Protein AF-A0A2V8M083-F1 (afdb_monomer)

Radius of gyration: 26.2 Å; Cα contacts (8 Å, |Δi|>4): 143; chains: 1; bounding box: 85×54×59 Å

Structure (mmCIF, N/CA/C/O backbone):
data_AF-A0A2V8M083-F1
#
_entry.id   AF-A0A2V8M083-F1
#
loop_
_atom_site.group_PDB
_atom_site.id
_atom_site.type_symbol
_atom_site.label_atom_id
_atom_site.label_alt_id
_atom_site.label_comp_id
_atom_site.label_asym_id
_atom_site.label_entity_id
_atom_site.label_seq_id
_atom_site.pdbx_PDB_ins_code
_atom_site.Cartn_x
_atom_site.Cartn_y
_atom_site.Cartn_z
_atom_site.occupancy
_atom_site.B_iso_or_equiv
_atom_site.auth_seq_id
_atom_site.auth_comp_id
_atom_site.auth_asym_id
_atom_site.auth_atom_id
_atom_site.pdbx_PDB_model_num
ATOM 1 N N . MET A 1 1 ? 53.799 -32.888 1.367 1.00 34.94 1 MET A N 1
ATOM 2 C CA . MET A 1 1 ? 52.681 -33.492 0.608 1.00 34.94 1 MET A CA 1
ATOM 3 C C . MET A 1 1 ? 51.750 -32.384 0.120 1.00 34.94 1 MET A C 1
ATOM 5 O O . MET A 1 1 ? 51.020 -31.847 0.942 1.00 34.94 1 MET A O 1
ATOM 9 N N . PRO A 1 2 ? 51.801 -31.973 -1.158 1.00 31.84 2 PRO A N 1
ATOM 10 C CA . PRO A 1 2 ? 50.879 -30.982 -1.704 1.00 31.84 2 PRO A CA 1
ATOM 11 C C . PRO A 1 2 ? 49.710 -31.686 -2.413 1.00 31.84 2 PRO A C 1
ATOM 13 O O . PRO A 1 2 ? 49.922 -32.464 -3.342 1.00 31.84 2 PRO A O 1
ATOM 16 N N . SER A 1 3 ? 48.475 -31.434 -1.972 1.00 32.91 3 SER A N 1
ATOM 17 C CA . SER A 1 3 ? 47.263 -32.004 -2.572 1.00 32.91 3 SER A CA 1
ATOM 18 C C . SER A 1 3 ? 46.572 -30.985 -3.484 1.00 32.91 3 SER A C 1
ATOM 20 O O . SER A 1 3 ? 46.085 -29.957 -3.025 1.00 32.91 3 SER A O 1
ATOM 22 N N . LYS A 1 4 ? 46.610 -31.310 -4.782 1.00 31.62 4 LYS A N 1
ATOM 23 C CA . LYS A 1 4 ? 45.694 -30.999 -5.897 1.00 31.62 4 LYS A CA 1
ATOM 24 C C . LYS A 1 4 ? 45.082 -29.591 -6.007 1.00 31.62 4 LYS A C 1
ATOM 26 O O . LYS A 1 4 ? 44.077 -29.264 -5.390 1.00 31.62 4 LYS A O 1
ATOM 31 N N . LYS A 1 5 ? 45.618 -28.834 -6.974 1.00 31.72 5 LYS A N 1
ATOM 32 C CA . LYS A 1 5 ? 44.894 -27.796 -7.723 1.00 31.72 5 LYS A CA 1
ATOM 33 C C . LYS A 1 5 ? 43.890 -28.475 -8.662 1.00 31.72 5 LYS A C 1
ATOM 35 O O . LYS A 1 5 ? 44.303 -29.255 -9.518 1.00 31.72 5 LYS A O 1
ATOM 40 N N . GLU A 1 6 ? 42.606 -28.173 -8.511 1.00 31.92 6 GLU A N 1
ATOM 41 C CA . GLU A 1 6 ? 41.583 -28.521 -9.498 1.00 31.92 6 GLU A CA 1
ATOM 42 C C . GLU A 1 6 ? 41.722 -27.641 -10.744 1.00 31.92 6 GLU A C 1
ATOM 44 O O . GLU A 1 6 ? 41.848 -26.417 -10.689 1.00 31.92 6 GLU A O 1
ATOM 49 N N . SER A 1 7 ? 41.761 -28.323 -11.881 1.00 29.84 7 SER A N 1
ATOM 50 C CA . SER A 1 7 ? 41.942 -27.802 -13.226 1.00 29.84 7 SER A CA 1
ATOM 51 C C . SER A 1 7 ? 40.650 -27.184 -13.758 1.00 29.84 7 SER A C 1
ATOM 53 O O . SER A 1 7 ? 39.652 -27.878 -13.947 1.00 29.84 7 SER A O 1
ATOM 55 N N . VAL A 1 8 ? 40.699 -25.890 -14.062 1.00 33.78 8 VAL A N 1
ATOM 56 C CA . VAL A 1 8 ? 39.661 -25.170 -14.810 1.00 33.78 8 VAL A CA 1
ATOM 57 C C . VAL A 1 8 ? 39.704 -25.622 -16.280 1.00 33.78 8 VAL A C 1
ATOM 59 O O . VAL A 1 8 ? 40.786 -25.587 -16.873 1.00 33.78 8 VAL A O 1
ATOM 62 N N . PRO A 1 9 ? 38.585 -26.030 -16.909 1.00 31.91 9 PRO A N 1
ATOM 63 C CA . PRO A 1 9 ? 38.585 -26.382 -18.325 1.00 31.91 9 PRO A CA 1
ATOM 64 C C . PRO A 1 9 ? 38.827 -25.151 -19.205 1.00 31.91 9 PRO A C 1
ATOM 66 O O . PRO A 1 9 ? 38.101 -24.158 -19.148 1.00 31.91 9 PRO A O 1
ATOM 69 N N . ASN A 1 10 ? 39.866 -25.248 -20.030 1.00 26.69 10 ASN A N 1
ATOM 70 C CA . ASN A 1 10 ? 40.292 -24.254 -21.002 1.00 26.69 10 ASN A CA 1
ATOM 71 C C . ASN A 1 10 ? 39.362 -24.286 -22.230 1.00 26.69 10 ASN A C 1
ATOM 73 O O . ASN A 1 10 ? 39.414 -25.222 -23.027 1.00 26.69 10 ASN A O 1
ATOM 77 N N . TRP A 1 11 ? 38.510 -23.273 -22.394 1.00 29.22 11 TRP A N 1
ATOM 78 C CA . TRP A 1 11 ? 37.672 -23.111 -23.586 1.00 29.22 11 TRP A CA 1
ATOM 79 C C . TRP A 1 11 ? 38.397 -22.250 -24.624 1.00 29.22 11 TRP A C 1
ATOM 81 O O . TRP A 1 11 ? 38.191 -21.039 -24.714 1.00 29.22 11 TRP A O 1
ATOM 91 N N . HIS A 1 12 ? 39.256 -22.877 -25.426 1.00 30.62 12 HIS A N 1
ATOM 92 C CA . HIS A 1 12 ? 39.749 -22.320 -26.687 1.00 30.62 12 HIS A CA 1
ATOM 93 C C . HIS A 1 12 ? 39.347 -23.253 -27.831 1.00 30.62 12 HIS A C 1
ATOM 95 O O . HIS A 1 12 ? 40.006 -24.246 -28.113 1.00 30.62 12 HIS A O 1
ATOM 101 N N . GLY A 1 13 ? 38.234 -22.920 -28.488 1.00 28.58 13 GLY A N 1
ATOM 102 C CA . GLY A 1 13 ? 37.687 -23.669 -29.616 1.00 28.58 13 GLY A CA 1
ATOM 103 C C . GLY A 1 13 ? 36.680 -22.818 -30.380 1.00 28.58 13 GLY A C 1
ATOM 104 O O . GLY A 1 13 ? 35.588 -22.548 -29.901 1.00 28.58 13 GLY A O 1
ATOM 105 N N . ARG A 1 14 ? 37.114 -22.340 -31.545 1.00 33.84 14 ARG A N 1
ATOM 106 C CA . ARG A 1 14 ? 36.469 -21.383 -32.453 1.00 33.84 14 ARG A CA 1
ATOM 107 C C . ARG A 1 14 ? 35.055 -21.805 -32.864 1.00 33.84 14 ARG A C 1
ATOM 109 O O . ARG A 1 14 ? 34.822 -22.949 -33.229 1.00 33.84 14 ARG A O 1
ATOM 116 N N . GLY A 1 15 ? 34.155 -20.829 -32.927 1.00 30.34 15 GLY A N 1
ATOM 117 C CA . GLY A 1 15 ? 32.830 -20.978 -33.524 1.00 30.34 15 GLY A CA 1
ATOM 118 C C . GLY A 1 15 ? 32.057 -19.676 -33.401 1.00 30.34 15 GLY A C 1
ATOM 119 O O . GLY A 1 15 ? 31.328 -19.470 -32.437 1.00 30.34 15 GLY A O 1
ATOM 120 N N . GLY A 1 16 ? 32.283 -18.760 -34.342 1.00 36.84 16 GLY A N 1
ATOM 121 C CA . GLY A 1 16 ? 31.703 -17.424 -34.336 1.00 36.84 16 GLY A CA 1
ATOM 122 C C . GLY A 1 16 ? 30.178 -17.450 -34.278 1.00 36.84 16 GLY A C 1
ATOM 123 O O . GLY A 1 16 ? 29.511 -17.830 -35.232 1.00 36.84 16 GLY A O 1
ATOM 124 N N . ARG A 1 17 ? 29.626 -16.963 -33.171 1.00 32.84 17 ARG A N 1
ATOM 125 C CA . ARG A 1 17 ? 28.318 -16.318 -33.140 1.00 32.84 17 ARG A CA 1
ATOM 126 C C . ARG A 1 17 ? 28.473 -15.075 -32.287 1.00 32.84 17 ARG A C 1
ATOM 128 O O . ARG A 1 17 ? 28.671 -15.156 -31.081 1.00 32.84 17 ARG A O 1
ATOM 135 N N . SER A 1 18 ? 28.456 -13.933 -32.970 1.00 34.28 18 SER A N 1
ATOM 136 C CA . SER A 1 18 ? 28.356 -12.599 -32.391 1.00 34.28 18 SER A CA 1
ATOM 137 C C . SER A 1 18 ? 27.273 -12.613 -31.315 1.00 34.28 18 SER A C 1
ATOM 139 O O . SER A 1 18 ? 26.080 -12.623 -31.616 1.00 34.28 18 SER A O 1
ATOM 141 N N . GLN A 1 19 ? 27.692 -12.670 -30.053 1.00 40.69 19 GLN A N 1
ATOM 142 C CA . GLN A 1 19 ? 26.818 -12.492 -28.907 1.00 40.69 19 GLN A CA 1
ATOM 143 C C . GLN A 1 19 ? 26.513 -10.998 -28.859 1.00 40.69 19 GLN A C 1
ATOM 145 O O . GLN A 1 19 ? 27.199 -10.195 -28.225 1.00 40.69 19 GLN A O 1
ATOM 150 N N . SER A 1 20 ? 25.544 -10.611 -29.684 1.00 39.66 20 SER A N 1
ATOM 151 C CA . SER A 1 20 ? 25.096 -9.239 -29.826 1.00 39.66 20 SER A CA 1
ATOM 152 C C . SER A 1 20 ? 24.622 -8.790 -28.453 1.00 39.66 20 SER A C 1
ATOM 154 O O . SER A 1 20 ? 23.699 -9.378 -27.887 1.00 39.66 20 SER A O 1
ATOM 156 N N . ARG A 1 21 ? 25.282 -7.772 -27.896 1.00 35.31 21 ARG A N 1
ATOM 157 C CA . ARG A 1 21 ? 24.872 -7.114 -26.655 1.00 35.31 21 ARG A CA 1
ATOM 158 C C . ARG A 1 21 ? 23.421 -6.670 -26.837 1.00 35.31 21 ARG A C 1
ATOM 160 O O . ARG A 1 21 ? 23.151 -5.677 -27.507 1.00 35.31 21 ARG A O 1
ATOM 167 N N . CYS A 1 22 ? 22.482 -7.441 -26.296 1.00 35.06 22 CYS A N 1
ATOM 168 C CA . CYS A 1 22 ? 21.073 -7.086 -26.289 1.00 35.06 22 CYS A CA 1
ATOM 169 C C . CYS A 1 22 ? 20.948 -5.896 -25.335 1.00 35.06 22 CYS A C 1
ATOM 171 O O . CYS A 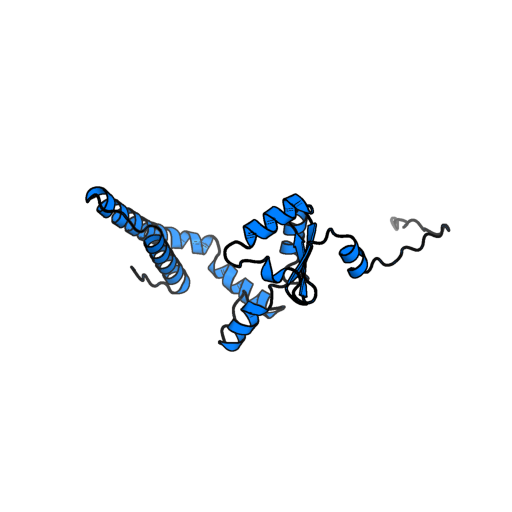1 22 ? 20.914 -6.068 -24.118 1.00 35.06 22 CYS A O 1
ATOM 173 N N . SER A 1 23 ? 20.964 -4.674 -25.871 1.00 42.69 23 SER A N 1
ATOM 174 C CA . SER A 1 23 ? 20.684 -3.492 -25.061 1.00 42.69 23 SER A CA 1
ATOM 175 C C . SER A 1 23 ? 19.280 -3.649 -24.473 1.00 42.69 23 SER A C 1
ATOM 177 O O . SER A 1 23 ? 18.388 -4.193 -25.130 1.00 42.69 23 SER A O 1
ATOM 179 N N . ILE A 1 24 ? 19.052 -3.175 -23.250 1.00 49.38 24 ILE A N 1
ATOM 180 C CA . ILE A 1 24 ? 17.721 -3.188 -22.616 1.00 49.38 24 ILE A CA 1
ATOM 181 C C . ILE A 1 24 ? 16.664 -2.545 -23.544 1.00 49.38 24 ILE A C 1
ATOM 183 O O . ILE A 1 24 ? 15.517 -2.990 -23.586 1.00 49.38 24 ILE A O 1
ATOM 187 N N . GLY A 1 25 ? 17.072 -1.588 -24.390 1.00 49.06 25 GLY A N 1
ATOM 188 C CA . GLY A 1 25 ? 16.237 -1.010 -25.448 1.00 49.06 25 GLY A CA 1
ATOM 189 C C . GLY A 1 25 ? 15.757 -2.014 -26.508 1.00 49.06 25 GLY A C 1
ATOM 190 O O . GLY A 1 25 ? 14.616 -1.930 -26.955 1.00 49.06 25 GLY A O 1
ATOM 191 N N . SER A 1 26 ? 16.569 -3.011 -26.871 1.00 45.72 26 SER A N 1
ATOM 192 C CA . SER A 1 26 ? 16.204 -4.049 -27.852 1.00 45.72 26 SER A CA 1
ATOM 193 C C . SER A 1 26 ? 15.198 -5.080 -27.315 1.00 45.72 26 SER A C 1
ATOM 195 O O . SER A 1 26 ? 14.352 -5.560 -28.068 1.00 45.72 26 SER A O 1
ATOM 197 N N . LEU A 1 27 ? 15.241 -5.383 -26.011 1.00 55.19 27 LEU A N 1
ATOM 198 C CA . LEU A 1 27 ? 14.256 -6.239 -25.335 1.00 55.19 27 LEU A CA 1
ATOM 199 C C . LEU A 1 27 ? 12.928 -5.509 -25.162 1.00 55.19 27 LEU A C 1
ATOM 201 O O . LEU A 1 27 ? 11.877 -6.064 -25.483 1.00 55.19 27 LEU A O 1
ATOM 205 N N . ALA A 1 28 ? 12.989 -4.237 -24.751 1.00 55.03 28 ALA A N 1
ATOM 206 C CA . ALA A 1 28 ? 11.817 -3.382 -24.690 1.00 55.03 28 ALA A CA 1
ATOM 207 C C . ALA A 1 28 ? 11.123 -3.334 -26.051 1.00 55.03 28 ALA A C 1
ATOM 209 O O . ALA A 1 28 ? 9.914 -3.486 -26.066 1.00 55.03 28 ALA A O 1
ATOM 210 N N . CYS A 1 29 ? 11.865 -3.238 -27.169 1.00 56.09 29 CYS A N 1
ATOM 211 C CA . CYS A 1 29 ? 11.346 -3.222 -28.543 1.00 56.09 29 CYS A CA 1
ATOM 212 C C . CYS A 1 29 ? 10.559 -4.463 -28.998 1.00 56.09 29 CYS A C 1
ATOM 214 O O . CYS A 1 29 ? 9.787 -4.327 -29.949 1.00 56.09 29 CYS A O 1
ATOM 216 N N . ARG A 1 30 ? 10.634 -5.603 -28.300 1.00 67.00 30 ARG A N 1
ATOM 217 C CA . ARG A 1 30 ? 9.890 -6.830 -28.650 1.00 67.00 30 ARG A CA 1
ATOM 218 C C . ARG A 1 30 ? 8.580 -7.040 -27.884 1.00 67.00 30 ARG A C 1
ATOM 220 O O . ARG A 1 30 ? 7.811 -7.918 -28.248 1.00 67.00 30 ARG A O 1
ATOM 227 N N . LEU A 1 31 ? 8.301 -6.242 -26.852 1.00 77.44 31 LEU A N 1
ATOM 228 C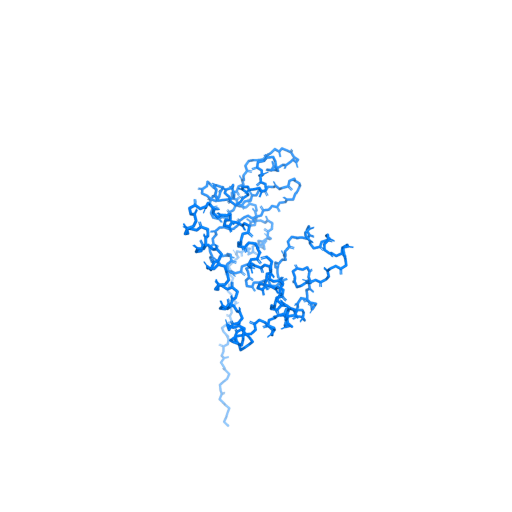 CA . LEU A 1 31 ? 7.073 -6.387 -26.060 1.00 77.44 31 LEU A CA 1
ATOM 229 C C . LEU A 1 31 ? 5.832 -5.930 -26.834 1.00 77.44 31 LEU A C 1
ATOM 231 O O . LEU A 1 31 ? 5.900 -4.923 -27.547 1.00 77.44 31 LEU A O 1
ATOM 235 N N . ALA A 1 32 ? 4.696 -6.595 -26.621 1.00 81.12 32 ALA A N 1
ATOM 236 C CA . ALA A 1 32 ? 3.410 -6.126 -27.124 1.00 81.12 32 ALA A CA 1
ATOM 237 C C . ALA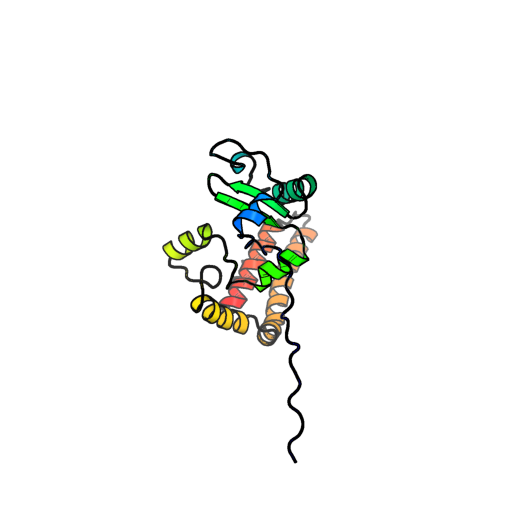 A 1 32 ? 3.155 -4.681 -26.663 1.00 81.12 32 ALA A C 1
ATOM 239 O O . ALA A 1 32 ? 3.499 -4.295 -25.540 1.00 81.12 32 ALA A O 1
ATOM 240 N N . ARG A 1 33 ? 2.610 -3.852 -27.558 1.00 80.31 33 ARG A N 1
ATOM 241 C CA . ARG A 1 33 ? 2.393 -2.423 -27.316 1.00 80.31 33 ARG A CA 1
ATOM 242 C C . ARG A 1 33 ? 0.919 -2.093 -27.453 1.00 80.31 33 ARG A C 1
ATOM 244 O O . ARG A 1 33 ? 0.311 -2.418 -28.467 1.00 80.31 33 ARG A O 1
ATOM 251 N N . THR A 1 34 ? 0.378 -1.391 -26.466 1.00 79.44 34 THR A N 1
ATOM 252 C CA . THR A 1 34 ? -0.980 -0.855 -26.547 1.00 79.44 34 THR A CA 1
ATOM 253 C C . THR A 1 34 ? -1.061 0.247 -27.610 1.00 79.44 34 THR A C 1
ATOM 255 O O . THR A 1 34 ? -0.119 1.019 -27.827 1.00 79.44 34 THR A O 1
ATOM 258 N N . HIS A 1 35 ? -2.200 0.345 -28.291 1.00 79.25 35 HIS A N 1
ATOM 259 C CA . HIS A 1 35 ? -2.435 1.418 -29.255 1.00 79.25 35 HIS A CA 1
ATOM 260 C C . HIS A 1 35 ? -2.779 2.718 -28.517 1.00 79.25 35 HIS A C 1
ATOM 262 O O . HIS A 1 35 ? -3.724 2.757 -27.732 1.00 79.25 35 HIS A O 1
ATOM 268 N N . GLY A 1 36 ? -1.997 3.770 -28.757 1.00 79.69 36 GLY A N 1
ATOM 269 C CA . GLY A 1 36 ? -2.166 5.092 -28.154 1.00 79.69 36 GLY A CA 1
ATOM 270 C C . GLY A 1 36 ? -2.034 6.199 -29.198 1.00 79.69 36 GLY A C 1
ATOM 271 O O . GLY A 1 36 ? -1.468 5.977 -30.271 1.00 79.69 36 GLY A O 1
ATOM 272 N N . LEU A 1 37 ? -2.558 7.379 -28.876 1.00 79.69 37 LEU A N 1
ATOM 273 C CA . LEU A 1 37 ? -2.548 8.561 -29.736 1.00 79.69 37 LEU A CA 1
ATOM 274 C C . LEU A 1 37 ? -1.122 9.111 -29.929 1.00 79.69 37 LEU A C 1
ATOM 276 O O . LEU A 1 37 ? -0.269 8.940 -29.045 1.00 79.69 37 LEU A O 1
ATOM 280 N N . PRO A 1 38 ? -0.840 9.800 -31.053 1.00 74.06 38 PRO A N 1
ATOM 281 C CA . PRO A 1 38 ? 0.413 10.532 -31.206 1.00 74.06 38 PRO A CA 1
ATOM 282 C C . PRO A 1 38 ? 0.556 11.565 -30.074 1.00 74.06 38 PRO A C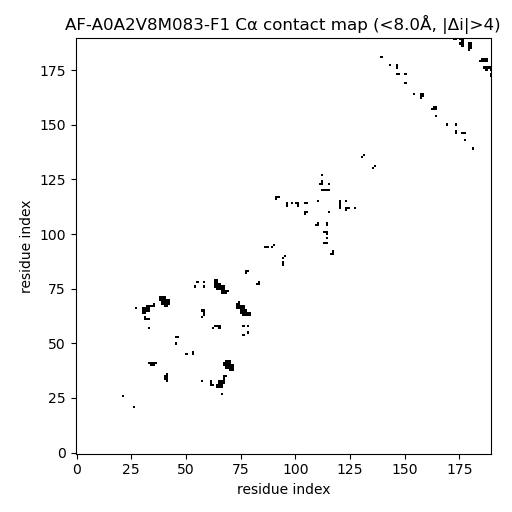 1
ATOM 284 O O . PRO A 1 38 ? -0.420 12.195 -29.678 1.00 74.06 38 PRO A O 1
ATOM 287 N N . LEU A 1 39 ? 1.773 11.705 -29.529 1.00 73.25 39 LEU A N 1
ATOM 288 C CA . LEU A 1 39 ? 2.161 12.582 -28.402 1.00 73.25 39 LEU A CA 1
ATOM 289 C C . LEU A 1 39 ? 1.551 12.239 -27.024 1.00 73.25 39 LEU A C 1
ATOM 291 O O . LEU A 1 39 ? 2.290 12.171 -26.043 1.00 73.25 39 LEU A O 1
ATOM 295 N N . LEU A 1 40 ? 0.246 11.975 -26.937 1.00 75.69 40 LEU A N 1
ATOM 296 C CA . LEU A 1 40 ? -0.454 11.679 -25.674 1.00 75.69 40 LEU A CA 1
ATOM 297 C C . LEU A 1 40 ? -0.319 10.214 -25.229 1.00 75.69 40 LEU A C 1
ATOM 299 O O . LEU A 1 40 ? -0.508 9.892 -24.051 1.00 75.69 40 LEU A O 1
ATOM 303 N N . GLY A 1 41 ? 0.014 9.310 -26.153 1.00 83.75 41 GLY A N 1
ATOM 304 C CA . GLY A 1 41 ? 0.105 7.885 -25.867 1.00 83.75 41 GLY A CA 1
ATOM 305 C C . GLY A 1 41 ? -1.240 7.332 -25.402 1.00 83.75 41 GLY A C 1
ATOM 306 O O . GLY A 1 41 ? -2.262 7.508 -26.062 1.00 83.75 41 GLY A O 1
ATOM 307 N N . ASN A 1 42 ? -1.241 6.658 -24.259 1.00 86.12 42 ASN A N 1
ATOM 308 C CA . ASN A 1 42 ? -2.426 6.062 -23.655 1.00 86.12 42 ASN A CA 1
ATOM 309 C C . ASN A 1 42 ? -3.022 6.933 -22.545 1.00 86.12 42 ASN A C 1
ATOM 311 O O . ASN A 1 42 ? -3.909 6.459 -21.852 1.00 86.12 42 ASN A O 1
ATOM 315 N N . LEU A 1 43 ? -2.570 8.180 -22.359 1.00 80.19 43 LEU A N 1
ATOM 316 C CA . LEU A 1 43 ? -2.978 9.005 -21.216 1.00 80.19 43 LEU A CA 1
ATOM 317 C C . LEU A 1 43 ? -4.504 9.170 -21.109 1.00 80.19 43 LEU A C 1
ATOM 319 O O . LEU A 1 43 ? -5.045 9.034 -20.024 1.00 80.19 43 LEU A O 1
ATOM 323 N N . LEU A 1 44 ? -5.197 9.364 -22.236 1.00 83.50 44 LEU A N 1
ATOM 324 C CA . LEU A 1 44 ? -6.664 9.479 -22.279 1.00 83.50 44 LEU A CA 1
ATOM 325 C C . LEU A 1 44 ? -7.404 8.151 -22.049 1.00 83.50 44 LEU A C 1
ATOM 327 O O . LEU A 1 44 ? -8.609 8.146 -21.834 1.00 83.50 44 LEU A O 1
ATOM 331 N N . GLN A 1 45 ? -6.699 7.022 -22.124 1.00 85.00 45 GLN A N 1
ATOM 332 C CA . GLN A 1 45 ? -7.245 5.694 -21.835 1.00 85.00 45 GLN A CA 1
ATOM 333 C C . GLN A 1 45 ? -7.020 5.293 -20.371 1.00 85.00 45 GLN A C 1
ATOM 335 O O . GLN A 1 45 ? -7.437 4.207 -19.975 1.00 85.00 45 GLN A O 1
ATOM 340 N N . LEU A 1 46 ? -6.311 6.119 -19.593 1.00 86.62 46 LEU A N 1
ATOM 341 C CA . LEU A 1 46 ? -6.017 5.873 -18.189 1.00 86.62 46 LEU A CA 1
ATOM 342 C C . LEU A 1 46 ? -6.981 6.679 -17.323 1.00 86.62 46 LEU A C 1
ATOM 344 O O . LEU A 1 46 ? -7.002 7.904 -17.373 1.00 86.62 46 LEU A O 1
ATOM 348 N N . ASP A 1 47 ? -7.720 5.971 -16.481 1.00 86.88 47 ASP A N 1
ATOM 349 C CA . ASP A 1 47 ? -8.471 6.543 -15.371 1.00 86.88 47 ASP A CA 1
ATOM 350 C C . ASP A 1 47 ? -7.743 6.175 -14.075 1.00 86.88 47 ASP A C 1
ATOM 352 O O . ASP A 1 47 ? -7.458 5.000 -13.836 1.00 86.88 47 ASP A O 1
ATOM 356 N N . ALA A 1 48 ? -7.422 7.166 -13.241 1.00 83.94 48 ALA A N 1
ATOM 357 C CA . ALA A 1 48 ? -6.726 6.943 -11.976 1.00 83.94 48 ALA A CA 1
ATOM 358 C C . ALA A 1 48 ? -7.536 6.069 -11.000 1.00 83.94 48 ALA A C 1
ATOM 360 O O . ALA A 1 48 ? -6.946 5.281 -10.259 1.00 83.94 48 ALA A O 1
ATOM 361 N N . THR A 1 49 ? -8.869 6.159 -11.026 1.00 88.50 49 THR A N 1
ATOM 362 C CA . THR A 1 49 ? -9.767 5.388 -10.152 1.00 88.50 49 THR A CA 1
ATOM 363 C C . THR A 1 49 ? -9.854 3.918 -10.567 1.00 88.50 49 THR A C 1
ATOM 365 O O . THR A 1 49 ? -9.966 3.032 -9.721 1.00 88.50 49 THR A O 1
ATOM 368 N N . GLN A 1 50 ? -9.719 3.640 -11.867 1.00 91.00 50 GLN A N 1
ATOM 369 C CA . GLN A 1 50 ? -9.843 2.298 -12.447 1.00 91.00 50 GLN A CA 1
ATOM 370 C C . GLN A 1 50 ? -8.534 1.767 -13.043 1.00 91.00 50 GLN A C 1
ATOM 372 O O . GLN A 1 50 ? -8.543 0.795 -13.803 1.00 91.00 50 GLN A O 1
ATOM 377 N N . LEU A 1 51 ? -7.397 2.378 -12.702 1.00 89.94 51 LEU A N 1
ATOM 378 C CA . LEU A 1 51 ? -6.107 2.090 -13.330 1.00 89.94 51 LEU A CA 1
ATOM 379 C C . LEU A 1 51 ? -5.755 0.601 -13.273 1.00 89.94 51 LEU A C 1
ATOM 381 O O . LEU A 1 51 ? -5.346 0.023 -14.275 1.00 89.94 51 LEU A O 1
ATOM 385 N N . HIS A 1 52 ? -5.957 -0.032 -12.118 1.00 90.44 52 HIS A N 1
ATOM 386 C CA . HIS A 1 52 ? -5.679 -1.454 -11.922 1.00 90.44 52 HIS A CA 1
ATOM 387 C C . HIS A 1 52 ? -6.507 -2.347 -12.864 1.00 90.44 52 HIS A C 1
ATOM 389 O O . HIS A 1 52 ? -5.941 -3.242 -13.487 1.00 90.44 52 HIS A O 1
ATOM 395 N N . LEU A 1 53 ? -7.796 -2.044 -13.063 1.00 94.75 53 LEU A N 1
ATOM 396 C CA . LEU A 1 53 ? -8.673 -2.780 -13.985 1.00 94.75 53 LEU A CA 1
ATOM 397 C C . LEU A 1 53 ? -8.267 -2.578 -15.449 1.00 94.75 53 LEU A C 1
ATOM 399 O O . LEU A 1 53 ? -8.352 -3.495 -16.264 1.00 94.75 53 LEU A O 1
ATOM 403 N N . ILE A 1 54 ? -7.829 -1.370 -15.810 1.00 93.25 54 ILE A N 1
ATOM 404 C CA . ILE A 1 54 ? -7.341 -1.075 -17.163 1.00 93.25 54 ILE A CA 1
ATOM 405 C C . ILE A 1 54 ? -6.072 -1.885 -17.444 1.00 93.25 54 ILE A C 1
ATOM 407 O O . ILE A 1 54 ? -5.976 -2.532 -18.489 1.00 93.25 54 ILE A O 1
ATOM 411 N N . LEU A 1 55 ? -5.128 -1.889 -16.498 1.00 93.25 55 LEU A N 1
ATOM 412 C CA . LEU A 1 55 ? -3.876 -2.628 -16.630 1.00 93.25 55 LEU A CA 1
ATOM 413 C C . LEU A 1 55 ? -4.099 -4.145 -16.680 1.00 93.25 55 LEU A C 1
ATOM 415 O O . LEU A 1 55 ? -3.411 -4.828 -17.439 1.00 93.25 55 LEU A O 1
ATOM 419 N N . GLU A 1 56 ? -5.065 -4.663 -15.924 1.00 94.00 56 GLU A N 1
ATOM 420 C CA . GLU A 1 56 ? -5.473 -6.070 -15.963 1.00 94.00 56 GLU A CA 1
ATOM 421 C C . GLU A 1 56 ? -6.091 -6.443 -17.317 1.00 94.00 56 GLU A C 1
ATOM 423 O O . GLU A 1 56 ? -5.654 -7.396 -17.963 1.00 94.00 56 GLU A O 1
ATOM 428 N N . ARG A 1 57 ? -7.044 -5.648 -17.822 1.00 95.00 57 ARG A N 1
ATOM 429 C CA . ARG A 1 57 ? -7.630 -5.868 -19.157 1.00 95.00 57 ARG A CA 1
ATOM 430 C C . ARG A 1 57 ? -6.571 -5.856 -20.256 1.00 95.00 57 ARG A C 1
ATOM 432 O O . ARG A 1 57 ? -6.649 -6.633 -21.207 1.00 95.00 57 ARG A O 1
ATOM 439 N N . TRP A 1 58 ? -5.577 -4.980 -20.144 1.00 94.38 58 TRP A N 1
ATOM 440 C CA . TRP A 1 58 ? -4.454 -4.959 -21.075 1.00 94.38 58 TRP A CA 1
ATOM 441 C C . TRP A 1 58 ? -3.523 -6.155 -20.904 1.00 94.38 58 TRP A C 1
ATOM 443 O O . TRP A 1 58 ? -3.073 -6.676 -21.920 1.00 94.38 58 TRP A O 1
ATOM 453 N N . ALA A 1 59 ? -3.291 -6.641 -19.685 1.00 94.62 59 ALA A N 1
ATOM 454 C CA . ALA A 1 59 ? -2.545 -7.880 -19.469 1.00 94.62 59 ALA A CA 1
ATOM 455 C C . ALA A 1 59 ? -3.240 -9.070 -20.153 1.00 94.62 59 ALA A C 1
ATOM 457 O O . ALA A 1 59 ? -2.596 -9.828 -20.874 1.00 94.62 59 ALA A O 1
ATOM 458 N N . ASN A 1 60 ? -4.568 -9.164 -20.033 1.00 94.06 60 ASN A N 1
ATOM 459 C CA . ASN A 1 60 ? -5.359 -10.207 -20.693 1.00 94.06 60 ASN A CA 1
ATOM 460 C C . ASN A 1 60 ? -5.305 -10.114 -22.227 1.00 94.06 60 ASN A C 1
ATOM 462 O O . ASN A 1 60 ? -5.341 -11.130 -22.913 1.00 94.06 60 ASN A O 1
ATOM 466 N N . ARG A 1 61 ? -5.207 -8.898 -22.781 1.00 92.81 61 ARG A N 1
ATOM 467 C CA . ARG A 1 61 ? -5.206 -8.666 -24.235 1.00 92.81 61 ARG A CA 1
ATOM 468 C C . ARG A 1 61 ? -3.824 -8.755 -24.885 1.00 92.81 61 ARG A C 1
ATOM 470 O O . ARG A 1 61 ? -3.718 -9.212 -26.018 1.00 92.81 61 ARG A O 1
ATOM 477 N N . TYR A 1 62 ? -2.790 -8.249 -24.219 1.00 90.88 62 TYR A N 1
ATOM 478 C CA . TYR A 1 62 ? -1.444 -8.073 -24.778 1.00 90.88 62 TYR A CA 1
ATOM 479 C C . TYR A 1 62 ? -0.404 -9.013 -24.148 1.00 90.88 62 TYR A C 1
ATOM 481 O O . TYR A 1 62 ? 0.749 -9.013 -24.577 1.00 90.88 62 TYR A O 1
ATOM 489 N N . GLY A 1 63 ? -0.807 -9.826 -23.169 1.00 92.06 63 GLY A N 1
ATOM 490 C CA . GLY A 1 63 ? 0.046 -10.762 -22.443 1.00 92.06 63 GLY A CA 1
ATOM 491 C C . GLY A 1 63 ? 0.572 -10.199 -21.121 1.00 92.06 63 GLY A C 1
ATOM 492 O O . GLY A 1 63 ? 0.457 -9.010 -20.829 1.00 92.06 63 GLY A O 1
ATOM 493 N N . ALA A 1 64 ? 1.200 -11.064 -20.319 1.00 92.50 64 ALA A N 1
ATOM 494 C CA . ALA A 1 64 ? 1.651 -10.745 -18.960 1.00 92.50 64 ALA A CA 1
ATOM 495 C C . ALA A 1 64 ? 2.749 -9.664 -18.884 1.00 92.50 64 ALA A C 1
ATOM 497 O O . ALA A 1 64 ? 3.035 -9.145 -17.807 1.00 92.50 64 ALA A O 1
ATOM 498 N N . ILE A 1 65 ? 3.379 -9.307 -20.007 1.00 93.88 65 ILE A N 1
ATOM 499 C CA . ILE A 1 65 ? 4.346 -8.211 -20.085 1.00 93.88 65 ILE A CA 1
ATOM 500 C C . ILE A 1 65 ? 4.050 -7.403 -21.340 1.00 93.88 65 ILE A C 1
ATOM 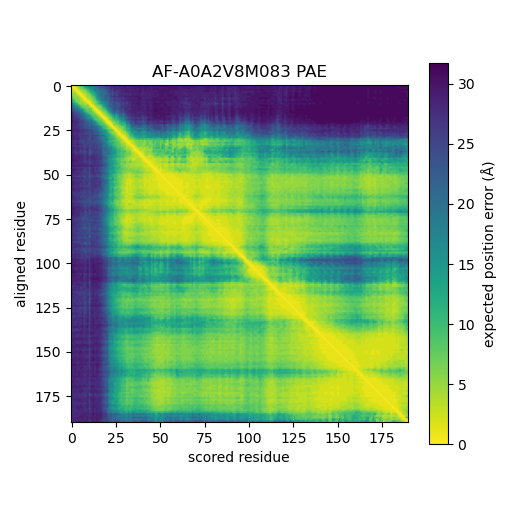502 O O . ILE A 1 65 ? 4.163 -7.900 -22.461 1.00 93.88 65 ILE A O 1
ATOM 506 N N . TYR A 1 66 ? 3.721 -6.133 -21.157 1.00 92.69 66 TYR A N 1
ATOM 507 C CA . TYR A 1 66 ? 3.408 -5.239 -22.263 1.00 92.69 66 TYR A CA 1
ATOM 508 C C . TYR A 1 66 ? 3.905 -3.831 -21.972 1.00 92.69 66 TYR A C 1
ATOM 510 O O . TYR A 1 66 ? 4.241 -3.470 -20.840 1.00 92.69 66 TYR A O 1
ATOM 518 N N . ARG A 1 67 ? 3.962 -3.013 -23.021 1.00 92.19 67 ARG A N 1
ATOM 519 C CA . ARG A 1 67 ? 4.343 -1.609 -22.910 1.00 92.19 67 ARG A CA 1
ATOM 520 C C . ARG A 1 67 ? 3.209 -0.684 -23.321 1.00 92.19 67 ARG A C 1
ATOM 522 O O . ARG A 1 67 ? 2.465 -0.965 -24.260 1.00 92.19 67 ARG A O 1
ATOM 529 N N . PHE A 1 68 ? 3.165 0.471 -22.682 1.00 90.62 68 PHE A N 1
ATOM 530 C CA . PHE A 1 68 ? 2.291 1.578 -23.044 1.00 90.62 68 PHE A CA 1
ATOM 531 C C . PHE A 1 68 ? 3.025 2.906 -22.835 1.00 90.62 68 PHE A C 1
ATOM 533 O O . PHE A 1 68 ? 4.159 2.937 -22.348 1.00 90.62 68 PHE A O 1
ATOM 540 N N . LYS A 1 69 ? 2.419 4.014 -23.260 1.00 89.00 69 LYS A N 1
ATOM 541 C CA . LYS A 1 69 ? 2.974 5.356 -23.041 1.00 89.00 69 LYS A CA 1
ATOM 542 C C . LYS A 1 69 ? 2.039 6.172 -22.163 1.00 89.00 69 LYS A C 1
ATOM 544 O O . LYS A 1 69 ? 0.842 6.220 -22.424 1.00 89.00 69 LYS A O 1
ATOM 549 N N . MET A 1 70 ? 2.594 6.858 -21.175 1.00 83.44 70 MET A N 1
ATOM 550 C CA . MET A 1 70 ? 1.891 7.875 -20.398 1.00 83.44 70 MET A CA 1
ATOM 551 C C . MET A 1 70 ? 2.448 9.241 -20.811 1.00 83.44 70 MET A C 1
ATOM 553 O O . MET A 1 70 ? 3.540 9.629 -20.385 1.00 83.44 70 MET A O 1
ATOM 557 N N . GLY A 1 71 ? 1.755 9.921 -21.733 1.00 83.00 71 GLY A N 1
ATOM 558 C CA . GLY A 1 71 ? 2.320 11.061 -22.458 1.00 83.00 71 GLY A CA 1
ATOM 559 C C . GLY A 1 71 ? 3.587 10.651 -23.218 1.00 83.00 71 GLY A C 1
ATOM 560 O O . GLY A 1 71 ? 3.592 9.676 -23.974 1.00 83.00 71 GLY A O 1
ATOM 561 N N . SER A 1 72 ? 4.698 11.340 -22.956 1.00 80.94 72 SER A N 1
ATOM 562 C CA . SER A 1 72 ? 6.015 11.024 -23.525 1.00 80.94 72 SER A CA 1
ATOM 563 C C . SER A 1 72 ? 6.769 9.903 -22.794 1.00 80.94 72 SER A C 1
ATOM 565 O O . SER A 1 72 ? 7.793 9.432 -23.294 1.00 80.94 72 SER A O 1
ATOM 567 N N . ARG A 1 73 ? 6.288 9.442 -21.630 1.00 83.00 73 ARG A N 1
ATOM 568 C CA . ARG A 1 73 ? 7.013 8.482 -20.782 1.00 83.00 73 ARG A CA 1
ATOM 569 C C . ARG A 1 73 ? 6.654 7.039 -21.161 1.00 83.00 73 ARG A C 1
ATOM 571 O O . ARG A 1 73 ? 5.482 6.670 -21.059 1.00 83.00 73 ARG A O 1
ATOM 578 N N . PRO A 1 74 ? 7.618 6.201 -21.583 1.00 86.81 74 PRO A N 1
ATOM 579 C CA . PRO A 1 74 ? 7.365 4.781 -21.797 1.00 86.81 74 PRO A CA 1
ATOM 580 C C . PRO A 1 74 ? 7.188 4.065 -20.453 1.00 86.81 74 PRO A C 1
ATOM 582 O O . PRO A 1 74 ? 7.945 4.301 -19.511 1.00 86.81 74 PRO A O 1
ATOM 585 N N . VAL A 1 75 ? 6.206 3.172 -20.382 1.00 88.75 75 VAL A N 1
ATOM 586 C CA . VAL A 1 75 ? 5.910 2.352 -19.204 1.00 88.75 75 VAL A CA 1
ATOM 587 C C . VAL A 1 75 ? 5.855 0.887 -19.622 1.00 88.75 75 VAL A C 1
ATOM 589 O O . VAL A 1 75 ? 5.293 0.551 -20.665 1.00 88.75 75 VAL A O 1
ATOM 592 N N . VAL A 1 76 ? 6.445 0.019 -18.802 1.00 91.56 76 VAL A N 1
ATOM 593 C CA . VAL A 1 76 ? 6.326 -1.437 -18.922 1.00 91.56 76 VAL A CA 1
ATOM 594 C C . VAL A 1 76 ? 5.465 -1.927 -17.767 1.00 91.56 76 VAL A C 1
ATOM 596 O O . VAL A 1 76 ? 5.786 -1.669 -16.607 1.00 91.56 76 VAL A O 1
ATOM 599 N N . ALA A 1 77 ? 4.374 -2.612 -18.091 1.00 92.38 77 ALA A N 1
ATOM 600 C CA . ALA A 1 77 ? 3.547 -3.315 -17.125 1.00 92.38 77 ALA A CA 1
ATOM 601 C C . ALA A 1 77 ? 3.989 -4.777 -17.047 1.00 92.38 77 ALA A C 1
ATOM 603 O O . ALA A 1 77 ? 4.268 -5.405 -18.070 1.00 92.38 77 ALA A O 1
ATOM 604 N N . ILE A 1 78 ? 4.045 -5.301 -15.824 1.00 93.50 78 ILE A N 1
ATOM 605 C CA . ILE A 1 78 ? 4.402 -6.686 -15.525 1.00 93.50 78 ILE A CA 1
ATOM 606 C C . ILE A 1 78 ? 3.258 -7.264 -14.692 1.00 93.50 78 ILE A C 1
ATOM 608 O O . ILE A 1 78 ? 2.990 -6.771 -13.599 1.00 93.50 78 ILE A O 1
ATOM 612 N N . ALA A 1 79 ? 2.603 -8.289 -15.223 1.00 94.19 79 ALA A N 1
ATOM 613 C CA . ALA A 1 79 ? 1.544 -9.072 -14.589 1.00 94.19 79 ALA A CA 1
ATOM 614 C C . ALA A 1 79 ? 1.982 -10.530 -14.325 1.00 94.19 79 ALA A C 1
ATOM 616 O O . ALA A 1 79 ? 1.168 -11.362 -13.950 1.00 94.19 79 ALA A O 1
ATOM 617 N N . GLU A 1 80 ? 3.271 -10.836 -14.511 1.00 93.88 80 GLU A N 1
ATOM 618 C CA . GLU A 1 80 ? 3.869 -12.148 -14.246 1.00 93.88 80 GLU A CA 1
ATOM 619 C C . GLU A 1 80 ? 4.395 -12.227 -12.796 1.00 93.88 80 GLU A C 1
ATOM 621 O O . GLU A 1 80 ? 5.338 -11.494 -12.465 1.00 93.88 80 GLU A O 1
ATOM 626 N N . PRO A 1 81 ? 3.850 -13.100 -11.922 1.00 93.75 81 PRO A N 1
ATOM 627 C CA . PRO A 1 81 ? 4.201 -13.140 -10.499 1.00 93.75 81 PRO A CA 1
ATOM 628 C C . PRO A 1 81 ? 5.697 -13.314 -10.217 1.00 93.75 81 PRO A C 1
ATOM 630 O O . PRO A 1 81 ? 6.244 -12.614 -9.361 1.00 93.75 81 PRO A O 1
ATOM 633 N N . ALA A 1 82 ? 6.381 -14.190 -10.962 1.00 93.50 82 ALA A N 1
ATOM 634 C CA . ALA A 1 82 ? 7.812 -14.436 -10.773 1.00 93.50 82 ALA A CA 1
ATOM 635 C C . ALA A 1 82 ? 8.654 -13.179 -11.060 1.00 93.50 82 ALA A C 1
ATOM 637 O O . ALA A 1 82 ? 9.580 -12.847 -10.317 1.00 93.50 82 ALA A O 1
ATOM 638 N N . LEU A 1 83 ? 8.295 -12.429 -12.107 1.00 91.50 83 LEU A N 1
ATOM 639 C CA . LEU A 1 83 ? 8.983 -11.190 -12.470 1.00 91.50 83 LEU A CA 1
ATOM 640 C C . LEU A 1 83 ? 8.638 -10.039 -11.529 1.00 91.50 83 LEU A C 1
ATOM 642 O O . LEU A 1 83 ? 9.510 -9.226 -11.223 1.00 91.50 83 LEU A O 1
ATOM 646 N N . ILE A 1 84 ? 7.398 -9.976 -11.039 1.00 92.12 84 ILE A N 1
ATOM 647 C CA . ILE A 1 84 ? 7.002 -9.012 -10.007 1.00 92.12 84 ILE A CA 1
ATOM 648 C C . ILE A 1 84 ? 7.829 -9.248 -8.742 1.00 92.12 84 ILE A C 1
ATOM 650 O O . ILE A 1 84 ? 8.390 -8.300 -8.195 1.00 92.12 84 ILE A O 1
ATOM 654 N N . GLN A 1 85 ? 7.958 -10.500 -8.298 1.00 92.75 85 GLN A N 1
ATOM 655 C CA . GLN A 1 85 ? 8.752 -10.845 -7.122 1.00 92.75 85 GLN A CA 1
ATOM 656 C C . GLN A 1 85 ? 10.220 -10.442 -7.292 1.00 92.75 85 GLN A C 1
ATOM 658 O O . GLN A 1 85 ? 10.794 -9.828 -6.392 1.00 92.75 85 GLN A O 1
ATOM 663 N N . GLU A 1 86 ? 10.815 -10.737 -8.448 1.00 91.19 86 GLU A N 1
ATOM 664 C CA . GLU A 1 86 ? 12.194 -10.353 -8.752 1.00 91.19 86 GLU A CA 1
ATOM 665 C C . GLU A 1 86 ? 12.368 -8.827 -8.780 1.00 91.19 86 GLU A C 1
ATOM 667 O O . GLU A 1 86 ? 13.299 -8.284 -8.180 1.00 91.19 86 GLU A O 1
ATOM 672 N N . ALA A 1 87 ? 11.434 -8.109 -9.409 1.00 89.06 87 ALA A N 1
ATOM 673 C CA . ALA A 1 87 ? 11.453 -6.652 -9.456 1.00 89.06 87 ALA A CA 1
ATOM 674 C C . ALA A 1 87 ? 11.297 -6.021 -8.065 1.00 89.06 87 ALA A C 1
ATOM 676 O O . ALA A 1 87 ? 11.944 -5.016 -7.773 1.00 89.06 87 ALA A O 1
ATOM 677 N N . LEU A 1 88 ? 10.462 -6.600 -7.195 1.00 88.12 88 LEU A N 1
ATOM 678 C CA . LEU A 1 88 ? 10.264 -6.133 -5.821 1.00 88.12 88 LEU A CA 1
ATOM 679 C C . LEU A 1 88 ? 11.457 -6.454 -4.912 1.00 88.12 88 LEU A C 1
ATOM 681 O O . LEU A 1 88 ? 11.778 -5.634 -4.055 1.00 88.12 88 LEU A O 1
ATOM 685 N N . ARG A 1 89 ? 12.132 -7.594 -5.106 1.00 86.38 89 ARG A N 1
ATOM 686 C CA . ARG A 1 89 ? 13.356 -7.960 -4.368 1.00 86.38 89 ARG A CA 1
ATOM 687 C C . ARG A 1 89 ? 14.540 -7.067 -4.705 1.00 86.38 89 ARG A C 1
ATOM 689 O O . ARG A 1 89 ? 15.338 -6.775 -3.828 1.00 86.38 89 ARG A O 1
ATOM 696 N N . ARG A 1 90 ? 14.629 -6.612 -5.955 1.00 85.12 90 ARG A N 1
ATOM 697 C CA . ARG A 1 90 ? 15.664 -5.681 -6.432 1.00 85.12 90 ARG A CA 1
ATOM 698 C C . ARG A 1 90 ? 15.378 -4.211 -6.083 1.00 85.12 90 ARG A C 1
ATOM 700 O O . ARG A 1 90 ? 15.987 -3.310 -6.669 1.00 85.12 90 ARG A O 1
ATOM 707 N N . ARG A 1 91 ? 14.400 -3.950 -5.205 1.00 79.81 91 ARG A N 1
ATOM 708 C CA . ARG A 1 91 ? 14.155 -2.616 -4.650 1.00 79.81 91 ARG A CA 1
ATOM 709 C C . ARG A 1 91 ? 14.956 -2.434 -3.357 1.00 79.81 91 ARG A C 1
ATOM 711 O O . ARG A 1 91 ? 14.836 -3.282 -2.476 1.00 79.81 91 ARG A O 1
ATOM 718 N N . PRO A 1 92 ? 15.590 -1.264 -3.164 1.00 73.62 92 PRO A N 1
ATOM 719 C CA . PRO A 1 92 ? 15.534 -0.066 -4.005 1.00 73.62 92 PRO A CA 1
ATOM 720 C C . PRO A 1 92 ? 16.707 0.063 -4.994 1.00 73.62 92 PRO A C 1
ATOM 722 O O . PRO A 1 92 ? 16.871 1.132 -5.567 1.00 73.62 92 PRO A O 1
ATOM 725 N N . GLU A 1 93 ? 17.566 -0.938 -5.168 1.00 77.38 93 GLU A N 1
ATOM 726 C CA . GLU A 1 93 ? 18.844 -0.776 -5.879 1.00 77.38 93 GLU A CA 1
ATOM 727 C C . GLU A 1 93 ? 18.662 -0.576 -7.391 1.00 77.38 93 GLU A C 1
ATOM 729 O O . GLU A 1 93 ? 19.328 0.270 -7.986 1.00 77.38 93 GLU A O 1
ATOM 734 N N . ILE A 1 94 ? 17.751 -1.335 -8.009 1.00 78.94 94 ILE A N 1
ATOM 735 C CA . ILE A 1 94 ? 17.518 -1.325 -9.466 1.00 78.94 94 ILE A CA 1
ATOM 736 C C . ILE A 1 94 ? 16.176 -0.673 -9.815 1.00 78.94 94 ILE A C 1
ATOM 738 O O . ILE A 1 94 ? 16.042 -0.044 -10.864 1.00 78.94 94 ILE A O 1
ATOM 742 N N . PHE A 1 95 ? 15.174 -0.814 -8.945 1.00 78.88 95 PHE A N 1
ATOM 743 C CA . PHE A 1 95 ? 13.844 -0.250 -9.158 1.00 78.88 95 PHE A CA 1
ATOM 744 C C . PHE A 1 95 ? 13.488 0.745 -8.055 1.00 78.88 95 PHE A C 1
ATOM 746 O O . PHE A 1 95 ? 13.529 0.430 -6.866 1.00 78.88 95 PHE A O 1
ATOM 753 N N . TRP A 1 96 ? 13.035 1.929 -8.461 1.00 72.00 96 TRP A N 1
ATOM 754 C CA . TRP A 1 96 ? 12.586 2.985 -7.554 1.00 72.00 96 TRP A CA 1
ATOM 755 C C . TRP A 1 96 ? 11.085 3.233 -7.701 1.00 72.00 96 TRP A C 1
ATOM 757 O O . TRP A 1 96 ? 10.481 2.930 -8.734 1.00 72.00 96 TRP A O 1
ATOM 767 N N . ARG A 1 97 ? 10.458 3.787 -6.657 1.00 70.31 97 ARG A N 1
ATOM 768 C CA . ARG A 1 97 ? 9.084 4.297 -6.769 1.00 70.31 97 ARG A CA 1
ATOM 769 C C . ARG A 1 97 ? 9.069 5.522 -7.686 1.00 70.31 97 ARG A C 1
ATOM 771 O O . ARG A 1 97 ? 10.041 6.271 -7.737 1.00 70.31 97 ARG A O 1
ATOM 778 N N . LEU A 1 98 ? 7.970 5.705 -8.420 1.00 64.06 98 LEU A N 1
ATOM 779 C CA . LEU A 1 98 ? 7.800 6.854 -9.308 1.00 64.06 98 LEU A CA 1
ATOM 780 C C . LEU A 1 98 ? 7.970 8.157 -8.507 1.00 64.06 98 LEU A C 1
ATOM 782 O O . LEU A 1 98 ? 7.313 8.347 -7.485 1.00 64.06 98 LEU A O 1
ATOM 786 N N . ASN A 1 99 ? 8.846 9.043 -8.989 1.00 62.84 99 ASN A N 1
ATOM 787 C CA . ASN A 1 99 ? 9.240 10.274 -8.293 1.00 62.84 99 ASN A CA 1
ATOM 788 C C . ASN A 1 99 ? 8.089 11.271 -8.066 1.00 62.84 99 ASN A C 1
ATOM 790 O O . ASN A 1 99 ? 8.270 12.187 -7.281 1.00 62.84 99 ASN A O 1
ATOM 794 N N . SER A 1 100 ? 6.926 11.125 -8.711 1.00 61.91 100 SER A N 1
ATOM 795 C CA . SER A 1 100 ? 5.844 12.119 -8.622 1.00 61.91 100 SER A CA 1
ATOM 796 C C . SER A 1 100 ? 5.344 12.342 -7.194 1.00 61.91 100 SER A C 1
ATOM 798 O O . SER A 1 100 ? 5.103 13.476 -6.810 1.00 61.91 100 SER A O 1
ATOM 800 N N . ILE A 1 101 ? 5.245 11.283 -6.386 1.00 59.66 101 ILE A N 1
ATOM 801 C CA . ILE A 1 101 ? 4.868 11.406 -4.967 1.00 59.66 101 ILE A CA 1
ATOM 802 C C . ILE A 1 101 ? 6.067 11.856 -4.121 1.00 59.66 101 ILE A C 1
ATOM 804 O O . ILE A 1 101 ? 5.902 12.595 -3.158 1.00 59.66 101 ILE A O 1
ATOM 808 N N . ALA A 1 102 ? 7.282 11.434 -4.482 1.00 64.25 102 ALA A N 1
ATOM 809 C CA . ALA A 1 102 ? 8.487 11.786 -3.736 1.00 64.25 102 ALA A CA 1
ATOM 810 C C . ALA A 1 102 ? 8.802 13.288 -3.821 1.00 64.25 102 ALA A C 1
ATOM 812 O O . ALA A 1 102 ? 9.151 13.868 -2.803 1.00 64.25 102 ALA A O 1
ATOM 813 N N . THR A 1 103 ? 8.624 13.912 -4.990 1.00 68.25 103 THR A N 1
ATOM 814 C CA . THR A 1 103 ? 8.854 15.352 -5.186 1.00 68.25 103 THR A CA 1
ATOM 815 C C . THR A 1 103 ? 7.909 16.196 -4.333 1.00 68.25 103 THR A C 1
ATOM 817 O O . THR A 1 103 ? 8.373 17.077 -3.624 1.00 68.25 103 THR A O 1
ATOM 820 N N . VAL A 1 104 ? 6.611 15.871 -4.307 1.00 70.62 104 VAL A N 1
ATOM 821 C CA . VAL A 1 104 ? 5.631 16.591 -3.471 1.00 70.62 104 VAL A CA 1
ATOM 822 C C . VAL A 1 104 ? 5.951 16.443 -1.979 1.00 70.62 104 VAL A C 1
ATOM 824 O O . VAL A 1 104 ? 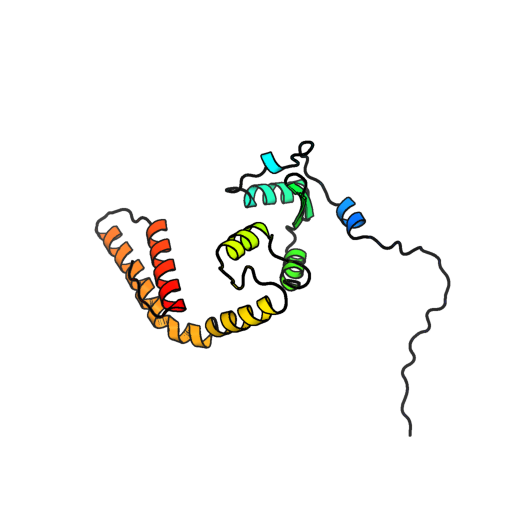5.912 17.413 -1.228 1.00 70.62 104 VAL A O 1
ATOM 827 N N . LEU A 1 105 ? 6.305 15.232 -1.533 1.00 68.12 105 LEU A N 1
ATOM 828 C CA . LEU A 1 105 ? 6.689 14.991 -0.138 1.00 68.12 105 LEU A CA 1
ATOM 829 C C . LEU A 1 105 ? 7.980 15.726 0.245 1.00 68.12 105 LEU A C 1
ATOM 831 O O . LEU A 1 105 ? 8.089 16.225 1.363 1.00 68.12 105 LEU A O 1
ATOM 835 N N . GLU A 1 106 ? 8.940 15.806 -0.675 1.00 71.12 106 GLU A N 1
ATOM 836 C CA . GLU A 1 106 ? 10.192 16.535 -0.485 1.00 71.12 106 GLU A CA 1
ATOM 837 C C . GLU A 1 106 ? 9.960 18.048 -0.385 1.00 71.12 106 GLU A C 1
ATOM 839 O O . GLU A 1 106 ? 10.495 18.673 0.530 1.00 71.12 106 GLU A O 1
ATOM 844 N N . GLU A 1 107 ? 9.103 18.616 -1.238 1.00 76.00 107 GLU A N 1
ATOM 845 C CA . GLU A 1 107 ? 8.685 20.026 -1.175 1.00 76.00 107 GLU A CA 1
ATOM 846 C C . GLU A 1 107 ? 7.977 20.366 0.142 1.00 76.00 107 GLU A C 1
ATOM 848 O O . GLU A 1 107 ? 8.191 21.433 0.711 1.00 76.00 107 GLU A O 1
ATOM 853 N N . MET A 1 108 ? 7.189 19.433 0.680 1.00 72.94 108 MET A N 1
ATOM 854 C CA . MET A 1 108 ? 6.554 19.570 1.993 1.00 72.94 108 MET A CA 1
ATOM 855 C C . MET A 1 108 ? 7.520 19.366 3.176 1.00 72.94 108 MET A C 1
ATOM 857 O O . MET A 1 108 ? 7.094 19.406 4.330 1.00 72.94 108 MET A O 1
ATOM 861 N N . GLY A 1 109 ? 8.804 19.083 2.927 1.00 70.81 109 GLY A N 1
ATOM 862 C CA . GLY A 1 109 ? 9.787 18.768 3.969 1.00 70.81 109 GLY A CA 1
ATOM 863 C C . GLY A 1 109 ? 9.576 17.404 4.642 1.00 70.81 109 GLY A C 1
ATOM 864 O O . GLY A 1 109 ? 10.259 17.075 5.614 1.00 70.81 109 GLY A O 1
ATOM 865 N N . VAL A 1 110 ? 8.664 16.576 4.126 1.00 68.31 110 VAL A N 1
ATOM 866 C CA . VAL A 1 110 ? 8.339 15.254 4.668 1.00 68.31 110 VAL A CA 1
ATOM 867 C C . VAL A 1 110 ? 9.308 14.220 4.099 1.00 68.31 110 VAL A C 1
ATOM 869 O O . VAL A 1 110 ? 9.076 13.585 3.069 1.00 68.31 110 VAL A O 1
ATOM 872 N N . LYS A 1 111 ? 10.417 14.005 4.810 1.00 70.50 111 LYS A N 1
ATOM 873 C CA . LYS A 1 111 ? 11.368 12.927 4.507 1.00 70.50 111 LYS A CA 1
ATOM 874 C C . LYS A 1 111 ? 10.930 11.642 5.204 1.00 70.50 111 LYS A C 1
ATOM 876 O O . LYS A 1 111 ? 11.036 11.521 6.419 1.00 70.50 111 LYS A O 1
ATOM 881 N N . GLY A 1 112 ? 10.462 10.668 4.429 1.00 75.31 112 GLY A N 1
ATOM 882 C CA . GLY A 1 112 ? 10.039 9.365 4.944 1.00 75.31 112 GLY A CA 1
ATOM 883 C C . GLY A 1 112 ? 10.552 8.194 4.113 1.00 75.31 112 GLY A C 1
ATOM 884 O O . GLY A 1 112 ? 10.985 8.359 2.969 1.00 75.31 112 GLY A O 1
ATOM 885 N N . VAL A 1 113 ? 10.422 6.983 4.668 1.00 82.50 113 VAL A N 1
ATOM 886 C CA . VAL A 1 113 ? 10.941 5.732 4.077 1.00 82.50 113 VAL A CA 1
ATOM 887 C C . VAL A 1 113 ? 10.437 5.473 2.651 1.00 82.50 113 VAL A C 1
ATOM 889 O O . VAL A 1 113 ? 11.072 4.762 1.877 1.00 82.50 113 VAL A O 1
ATOM 892 N N . PHE A 1 114 ? 9.297 6.057 2.277 1.00 76.12 114 PHE A N 1
ATOM 893 C CA . PHE A 1 114 ? 8.712 5.921 0.946 1.00 76.12 114 PHE A CA 1
ATOM 894 C C . PHE A 1 114 ? 9.316 6.852 -0.114 1.00 76.12 114 PHE A C 1
ATOM 896 O O . PHE A 1 114 ? 9.219 6.524 -1.297 1.00 76.12 114 PHE A O 1
ATOM 903 N N . GLY A 1 115 ? 9.920 7.972 0.298 1.00 75.00 115 GLY A N 1
ATOM 904 C CA . GLY A 1 115 ? 10.600 8.931 -0.581 1.00 75.00 115 GLY A CA 1
ATOM 905 C C . GLY A 1 115 ? 12.129 8.831 -0.541 1.00 75.00 115 GLY A C 1
ATOM 906 O O . GLY A 1 115 ? 12.792 9.253 -1.486 1.00 75.00 115 GLY A O 1
ATOM 907 N N . ALA A 1 116 ? 12.695 8.245 0.520 1.00 79.44 116 ALA A N 1
ATOM 908 C CA . ALA A 1 116 ? 14.137 8.099 0.691 1.00 79.44 116 ALA A CA 1
ATOM 909 C C . ALA A 1 116 ? 14.780 7.174 -0.360 1.00 79.44 116 ALA A C 1
ATOM 911 O O . ALA A 1 116 ? 14.175 6.203 -0.822 1.00 79.44 116 ALA A O 1
ATOM 912 N N . LYS A 1 117 ? 16.042 7.459 -0.706 1.00 77.31 117 LYS A N 1
ATOM 913 C CA . LYS A 1 117 ? 16.841 6.714 -1.695 1.00 77.31 117 LYS A CA 1
ATOM 914 C C . LYS A 1 117 ? 18.195 6.311 -1.108 1.00 77.31 117 LYS A C 1
ATOM 916 O O . LYS A 1 117 ? 18.698 6.958 -0.193 1.00 77.31 117 LYS A O 1
ATOM 921 N N . GLY A 1 118 ? 18.786 5.241 -1.639 1.00 83.62 118 GLY A N 1
ATOM 922 C CA . GLY A 1 118 ? 20.133 4.794 -1.271 1.00 83.62 118 GLY A CA 1
ATOM 923 C C . GLY A 1 118 ? 20.327 4.613 0.239 1.00 83.62 118 GLY A C 1
ATOM 924 O O . GLY A 1 118 ? 19.501 4.002 0.918 1.00 83.62 118 GLY A O 1
ATOM 925 N N . ALA A 1 119 ? 21.418 5.163 0.778 1.00 87.19 119 A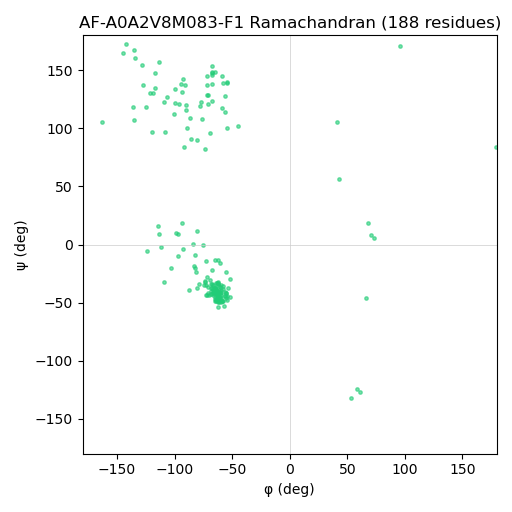LA A N 1
ATOM 926 C CA . ALA A 1 119 ? 21.778 5.022 2.190 1.00 87.19 119 ALA A CA 1
ATOM 927 C C . ALA A 1 119 ? 20.710 5.565 3.162 1.00 87.19 119 ALA A C 1
ATOM 929 O O . ALA A 1 119 ? 20.502 4.975 4.226 1.00 87.19 119 ALA A O 1
ATOM 930 N N . ASP A 1 120 ? 20.001 6.641 2.797 1.00 85.31 120 ASP A N 1
ATOM 931 C CA . ASP A 1 120 ? 18.913 7.191 3.615 1.00 85.31 120 ASP A CA 1
ATOM 932 C C . ASP A 1 120 ? 17.756 6.207 3.750 1.00 85.31 120 ASP A C 1
ATOM 934 O O . ASP A 1 120 ? 17.230 6.014 4.847 1.00 85.31 120 ASP A O 1
ATOM 938 N N . TRP A 1 121 ? 17.405 5.526 2.655 1.00 86.62 121 TRP A N 1
ATOM 939 C CA . TRP A 1 121 ? 16.369 4.501 2.679 1.00 86.62 121 TRP A CA 1
ATOM 940 C C . TRP A 1 121 ? 16.737 3.359 3.627 1.00 86.62 121 TRP A C 1
ATOM 942 O O . TRP A 1 121 ? 15.912 2.963 4.450 1.00 86.62 121 TRP A O 1
ATOM 952 N N . HIS A 1 122 ? 17.981 2.866 3.576 1.00 87.62 122 HIS A N 1
ATOM 953 C CA . HIS A 1 122 ? 18.425 1.788 4.465 1.00 87.62 122 HIS A CA 1
ATOM 954 C C . HIS A 1 122 ? 18.382 2.199 5.941 1.00 87.62 122 HIS A C 1
ATOM 956 O O . HIS A 1 122 ? 17.923 1.413 6.774 1.00 87.62 122 HIS A O 1
ATOM 962 N N . ARG A 1 123 ? 18.818 3.424 6.271 1.00 89.44 123 ARG A N 1
ATOM 963 C CA . ARG A 1 123 ? 18.752 3.950 7.645 1.00 89.44 123 ARG A CA 1
ATOM 964 C C . ARG A 1 123 ? 17.311 4.065 8.136 1.00 89.44 123 ARG A C 1
ATOM 966 O O . ARG A 1 123 ? 16.981 3.494 9.172 1.00 89.44 123 ARG A O 1
ATOM 973 N N . GLN A 1 124 ? 16.448 4.743 7.381 1.00 88.88 124 GLN A N 1
ATOM 974 C CA . GLN A 1 124 ? 15.053 4.969 7.775 1.00 88.88 124 GLN A CA 1
ATOM 975 C C . GLN A 1 124 ? 14.258 3.663 7.852 1.00 88.88 124 GLN A C 1
ATOM 977 O O . GLN A 1 124 ? 13.512 3.445 8.806 1.00 88.88 124 GLN A O 1
ATOM 982 N N . ARG A 1 125 ? 14.453 2.752 6.889 1.00 88.50 125 ARG A N 1
ATOM 983 C CA . ARG A 1 125 ? 13.811 1.434 6.903 1.00 88.50 125 ARG A CA 1
ATOM 984 C C . ARG A 1 125 ? 14.222 0.622 8.121 1.00 88.50 125 ARG A C 1
ATOM 986 O O . ARG A 1 125 ? 13.364 -0.038 8.692 1.00 88.50 125 ARG A O 1
ATOM 993 N N . ARG A 1 126 ? 15.498 0.647 8.519 1.00 90.06 126 ARG A N 1
ATOM 994 C CA . ARG A 1 126 ? 15.962 -0.094 9.700 1.00 90.06 126 ARG A CA 1
ATOM 995 C C . ARG A 1 126 ? 15.212 0.347 10.955 1.00 90.06 126 ARG A C 1
ATOM 997 O O . ARG A 1 126 ? 14.683 -0.509 11.653 1.00 90.06 126 ARG A O 1
ATOM 1004 N N . VAL A 1 127 ? 15.111 1.657 11.181 1.00 88.00 127 VAL A N 1
ATOM 1005 C CA . VAL A 1 127 ? 14.383 2.222 12.328 1.00 88.00 127 VAL A CA 1
ATOM 1006 C C . VAL A 1 127 ? 12.897 1.853 12.270 1.00 88.00 127 VAL A C 1
ATOM 1008 O O . VAL A 1 127 ? 12.355 1.320 13.235 1.00 88.00 127 VAL A O 1
ATOM 1011 N N . ALA A 1 128 ? 12.246 2.041 11.118 1.00 86.75 128 ALA A N 1
ATOM 1012 C CA . ALA A 1 128 ? 10.831 1.700 10.953 1.00 86.75 128 ALA A CA 1
ATOM 1013 C C . ALA A 1 128 ? 10.548 0.200 11.175 1.00 86.75 128 ALA A C 1
ATOM 1015 O O . ALA A 1 128 ? 9.567 -0.162 11.817 1.00 86.75 128 ALA A O 1
ATOM 1016 N N . MET A 1 129 ? 11.417 -0.686 10.679 1.00 87.94 129 MET A N 1
ATOM 1017 C CA . MET A 1 129 ? 11.271 -2.135 10.862 1.00 87.94 129 MET A CA 1
ATOM 1018 C C . MET A 1 129 ? 11.496 -2.576 12.314 1.00 87.94 129 MET A C 1
ATOM 1020 O O . MET A 1 129 ? 10.881 -3.547 12.740 1.00 87.94 129 MET A O 1
ATOM 1024 N N . GLN A 1 130 ? 12.346 -1.881 13.078 1.00 85.94 130 GLN A N 1
ATOM 1025 C CA . GLN A 1 130 ? 12.526 -2.150 14.510 1.00 85.94 130 GLN A CA 1
ATOM 1026 C C . GLN A 1 130 ? 11.260 -1.816 15.310 1.00 85.94 130 GLN A C 1
ATOM 1028 O O . GLN A 1 130 ? 10.853 -2.604 16.167 1.00 85.94 130 GLN A O 1
ATOM 1033 N N . ALA A 1 131 ? 10.609 -0.695 14.985 1.00 80.19 131 ALA A N 1
ATOM 1034 C CA . ALA A 1 131 ? 9.328 -0.318 15.583 1.00 80.19 131 ALA A CA 1
ATOM 1035 C C . ALA A 1 131 ? 8.211 -1.327 15.252 1.00 80.19 131 ALA A C 1
ATOM 1037 O O . ALA A 1 131 ? 7.354 -1.602 16.085 1.00 80.19 131 ALA A O 1
ATOM 1038 N N . LEU A 1 132 ? 8.256 -1.934 14.061 1.00 81.69 132 LEU A N 1
ATOM 1039 C CA . LEU A 1 132 ? 7.297 -2.947 13.601 1.00 81.69 132 LEU A CA 1
ATOM 1040 C C . LEU A 1 132 ? 7.745 -4.396 13.872 1.00 81.69 132 LEU A C 1
ATOM 1042 O O . LEU A 1 132 ? 7.249 -5.328 13.237 1.00 81.69 132 LEU A O 1
ATOM 1046 N N . ASN A 1 133 ? 8.692 -4.611 14.788 1.00 86.25 133 ASN A N 1
ATOM 1047 C CA . ASN A 1 133 ? 9.125 -5.958 15.150 1.00 86.25 133 ASN A CA 1
ATOM 1048 C C . ASN A 1 133 ? 7.998 -6.727 15.872 1.00 86.25 133 ASN A C 1
ATOM 1050 O O . ASN A 1 133 ? 7.213 -6.153 16.626 1.00 86.25 133 ASN A O 1
ATOM 1054 N N . VAL A 1 134 ? 7.958 -8.048 15.688 1.00 81.44 134 VAL A N 1
ATOM 1055 C CA . VAL A 1 134 ? 6.966 -8.971 16.266 1.00 81.44 134 VAL A CA 1
ATOM 1056 C C . VAL A 1 134 ? 6.866 -8.829 17.785 1.00 81.44 134 VAL A C 1
ATOM 1058 O O . VAL A 1 134 ? 5.774 -8.901 18.336 1.00 81.44 134 VAL A O 1
ATOM 1061 N N . GLU A 1 135 ? 7.986 -8.603 18.468 1.00 83.31 135 GLU A N 1
ATOM 1062 C CA . GLU A 1 135 ? 8.004 -8.401 19.918 1.00 83.31 135 GLU A CA 1
ATOM 1063 C C . GLU A 1 135 ? 7.257 -7.128 20.345 1.00 83.31 135 GLU A C 1
ATOM 1065 O O . GLU A 1 135 ? 6.417 -7.184 21.243 1.00 83.31 135 GLU A O 1
ATOM 1070 N N . HIS A 1 136 ? 7.474 -6.003 19.657 1.00 78.94 136 HIS A N 1
ATOM 1071 C CA . HIS A 1 136 ? 6.722 -4.767 19.898 1.00 78.94 136 HIS A CA 1
ATOM 1072 C C . HIS A 1 136 ? 5.237 -4.940 19.557 1.00 78.94 136 HIS A C 1
ATOM 1074 O O . HIS A 1 136 ? 4.369 -4.523 20.324 1.00 78.94 136 HIS A O 1
ATOM 1080 N N . LEU A 1 137 ? 4.931 -5.639 18.460 1.00 81.25 137 LEU A N 1
ATOM 1081 C CA . LEU A 1 137 ? 3.551 -5.937 18.071 1.00 81.25 137 LEU A CA 1
ATOM 1082 C C . LEU A 1 137 ? 2.825 -6.805 19.107 1.00 81.25 137 LEU A C 1
ATOM 1084 O O . LEU A 1 137 ? 1.632 -6.608 19.334 1.00 81.25 137 LEU A O 1
ATOM 1088 N N . ARG A 1 138 ? 3.529 -7.722 19.787 1.00 86.31 138 ARG A N 1
ATOM 1089 C CA . ARG A 1 138 ? 2.927 -8.553 20.840 1.00 86.31 138 ARG A CA 1
ATOM 1090 C C . ARG A 1 138 ? 2.405 -7.728 22.012 1.00 86.31 138 ARG A C 1
ATOM 1092 O O . ARG A 1 138 ? 1.295 -7.967 22.479 1.00 86.31 138 ARG A O 1
ATOM 1099 N N . HIS A 1 139 ? 3.172 -6.733 22.443 1.00 85.44 139 HIS A N 1
ATOM 1100 C CA . HIS A 1 139 ? 2.770 -5.822 23.517 1.00 85.44 139 HIS A CA 1
ATOM 1101 C C . HIS A 1 139 ? 1.602 -4.912 23.115 1.00 85.44 139 HIS A C 1
ATOM 1103 O O . HIS A 1 139 ? 0.869 -4.427 23.975 1.00 85.44 139 HIS A O 1
ATOM 1109 N N . PHE A 1 140 ? 1.394 -4.707 21.814 1.00 86.25 140 PHE A N 1
ATOM 1110 C CA . PHE A 1 140 ? 0.320 -3.878 21.279 1.00 86.25 140 PHE A CA 1
ATOM 1111 C C . PHE A 1 140 ? -1.032 -4.609 21.174 1.00 86.25 140 PHE A C 1
ATOM 1113 O O . PHE A 1 140 ? -2.077 -3.955 21.128 1.00 86.25 140 PHE A O 1
ATOM 1120 N N . PHE A 1 141 ? -1.052 -5.951 21.200 1.00 89.94 141 PHE A N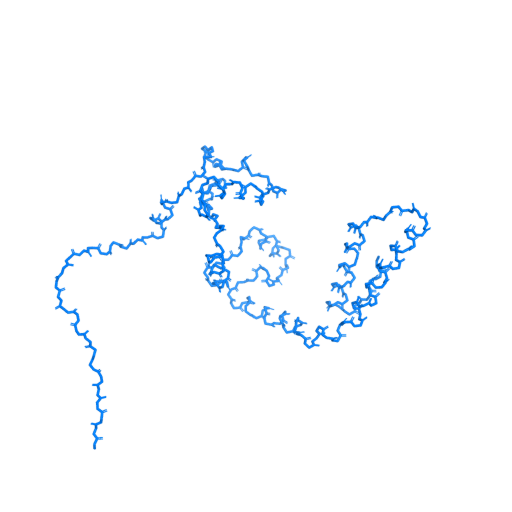 1
ATOM 1121 C CA . PHE A 1 141 ? -2.290 -6.738 21.082 1.00 89.94 141 PHE A CA 1
ATOM 1122 C C . PHE A 1 141 ? -3.395 -6.331 22.064 1.00 89.94 141 PHE A C 1
ATOM 1124 O O . PHE A 1 141 ? -4.523 -6.157 21.607 1.00 89.94 141 PHE A O 1
ATOM 1131 N N . PRO A 1 142 ? -3.139 -6.111 23.370 1.00 91.69 142 PRO A N 1
ATOM 1132 C CA . PRO A 1 142 ? -4.188 -5.671 24.288 1.00 91.69 142 PRO A CA 1
ATOM 1133 C C . PRO A 1 142 ? -4.837 -4.350 23.858 1.00 91.69 142 PRO A C 1
ATOM 1135 O O . PRO A 1 142 ? -6.043 -4.170 24.021 1.00 91.69 142 PRO A O 1
ATOM 1138 N N . THR A 1 143 ? -4.061 -3.427 23.286 1.00 91.25 143 THR A N 1
ATOM 1139 C CA . THR A 1 143 ? -4.579 -2.147 22.788 1.00 91.25 143 THR A CA 1
ATOM 1140 C C . THR A 1 143 ? -5.403 -2.319 21.519 1.00 91.25 143 THR A C 1
ATOM 1142 O O . THR A 1 143 ? -6.510 -1.781 21.448 1.00 91.25 143 THR A O 1
ATOM 1145 N N . LEU A 1 144 ? -4.931 -3.134 20.570 1.00 91.94 144 LEU A N 1
ATOM 1146 C CA . LEU A 1 144 ? -5.717 -3.516 19.392 1.00 91.94 144 LEU A CA 1
ATOM 1147 C C . LEU A 1 144 ? -7.046 -4.154 19.781 1.00 91.94 144 LEU A C 1
ATOM 1149 O O . LEU A 1 144 ? -8.079 -3.787 19.220 1.00 91.94 144 LEU A O 1
ATOM 1153 N N . THR A 1 145 ? -7.038 -5.068 20.754 1.00 94.31 145 THR A N 1
ATOM 1154 C CA . THR A 1 145 ? -8.258 -5.696 21.263 1.00 94.31 145 THR A CA 1
ATOM 1155 C C . THR A 1 145 ? -9.219 -4.628 21.763 1.00 94.31 145 THR A C 1
ATOM 1157 O O . THR A 1 145 ? -10.326 -4.551 21.244 1.00 94.31 145 THR A O 1
ATOM 1160 N N . ARG A 1 146 ? -8.787 -3.720 22.651 1.00 93.44 146 ARG A N 1
ATOM 1161 C CA . ARG A 1 146 ? -9.656 -2.636 23.155 1.00 93.44 146 ARG A CA 1
ATOM 1162 C C . ARG A 1 146 ? -10.261 -1.784 22.034 1.00 93.44 146 ARG A C 1
ATOM 1164 O O . ARG A 1 146 ? -11.460 -1.519 22.052 1.00 93.44 146 ARG A O 1
ATOM 1171 N N . MET A 1 147 ? -9.467 -1.368 21.047 1.00 94.38 147 MET A N 1
ATOM 1172 C CA . MET A 1 147 ? -9.964 -0.580 19.906 1.00 94.38 147 MET A CA 1
ATOM 1173 C C . MET A 1 147 ? -10.967 -1.369 19.058 1.00 94.38 147 MET A C 1
ATOM 1175 O O . MET A 1 147 ? -11.993 -0.838 18.632 1.00 94.38 147 MET A O 1
ATOM 1179 N N . THR A 1 148 ? -10.709 -2.660 18.861 1.00 96.06 148 THR A N 1
ATOM 1180 C CA . THR A 1 148 ? -11.585 -3.554 18.092 1.00 96.06 148 THR A CA 1
ATOM 1181 C C . THR A 1 148 ? -12.898 -3.796 18.830 1.00 96.06 148 THR A C 1
ATOM 1183 O O . THR A 1 148 ? -13.966 -3.806 18.221 1.00 96.06 148 THR A O 1
ATOM 1186 N N . GLU A 1 149 ? -12.855 -3.914 20.157 1.00 96.75 149 GLU A N 1
ATOM 1187 C CA . GLU A 1 149 ? -14.051 -4.019 20.988 1.00 96.75 149 GLU A CA 1
ATOM 1188 C C . GLU A 1 149 ? -14.898 -2.750 20.945 1.00 96.75 149 GLU A C 1
ATOM 1190 O O . GLU A 1 149 ? -16.123 -2.840 20.888 1.00 96.75 149 GLU A O 1
ATOM 1195 N N . ARG A 1 150 ? -14.282 -1.563 20.906 1.00 94.88 150 ARG A N 1
ATOM 1196 C CA . ARG A 1 150 ? -15.019 -0.302 20.720 1.00 94.88 150 ARG A CA 1
ATOM 1197 C C . ARG A 1 150 ? -15.753 -0.266 19.384 1.00 94.88 150 ARG A C 1
ATOM 1199 O O . ARG A 1 150 ? -16.937 0.078 19.369 1.00 94.88 150 ARG A O 1
ATOM 1206 N N . LEU A 1 151 ? -15.083 -0.659 18.299 1.00 96.50 151 LEU A N 1
ATOM 1207 C CA . LEU A 1 151 ? -15.695 -0.772 16.972 1.00 96.50 151 LEU A CA 1
ATOM 1208 C C . LEU A 1 151 ? -16.865 -1.767 16.990 1.00 96.50 151 LEU A C 1
ATOM 1210 O O . LEU A 1 151 ? -17.981 -1.417 16.605 1.00 96.50 151 LEU A O 1
ATOM 1214 N N . ARG A 1 152 ? -16.644 -2.969 17.541 1.00 96.88 152 ARG A N 1
ATOM 1215 C CA . ARG A 1 152 ? -17.682 -3.998 17.720 1.00 96.88 152 ARG A CA 1
ATOM 1216 C C . ARG A 1 152 ? -18.881 -3.460 18.498 1.00 96.88 152 ARG A C 1
ATOM 1218 O O . ARG A 1 152 ? -20.016 -3.645 18.077 1.00 96.88 152 ARG A O 1
ATOM 1225 N N . ASN A 1 153 ? -18.645 -2.775 19.615 1.00 95.75 153 ASN A N 1
ATOM 1226 C CA . ASN A 1 153 ? -19.710 -2.233 20.456 1.00 95.75 153 ASN A CA 1
ATOM 1227 C C . ASN A 1 153 ? -20.485 -1.114 19.743 1.00 95.75 153 ASN A C 1
ATOM 1229 O O . ASN A 1 153 ? -21.696 -0.999 19.926 1.00 95.75 153 ASN A O 1
ATOM 1233 N N . ARG A 1 154 ? -19.815 -0.293 18.922 1.00 93.88 154 ARG A N 1
ATOM 1234 C CA . ARG A 1 154 ? -20.466 0.734 18.093 1.00 93.88 154 ARG A CA 1
ATOM 1235 C C . ARG A 1 154 ? -21.422 0.095 17.087 1.00 93.88 154 ARG A C 1
ATOM 1237 O O . ARG A 1 154 ? -22.586 0.488 17.039 1.00 93.88 154 ARG A O 1
ATOM 1244 N N . TRP A 1 155 ? -20.965 -0.920 16.361 1.00 96.69 155 TRP A N 1
ATOM 1245 C CA . TRP A 1 155 ? -21.806 -1.655 15.414 1.00 96.69 155 TRP A CA 1
ATOM 1246 C C . TRP A 1 155 ? -22.919 -2.442 16.104 1.00 96.69 155 TRP A C 1
ATOM 1248 O O . TRP A 1 155 ? -24.047 -2.430 15.626 1.00 96.69 155 TRP A O 1
ATOM 1258 N N . GLY A 1 156 ? -22.646 -3.043 17.265 1.00 96.75 156 GLY A N 1
ATOM 1259 C CA . GLY A 1 156 ? -23.655 -3.735 18.068 1.00 96.75 156 GLY A CA 1
ATOM 1260 C C . GLY A 1 156 ? -24.798 -2.814 18.502 1.00 96.75 156 GLY A C 1
ATOM 1261 O O . GLY A 1 156 ? -25.960 -3.192 18.391 1.00 96.75 156 GLY A O 1
ATOM 1262 N N . ARG A 1 157 ? -24.493 -1.575 18.920 1.00 95.31 157 ARG A N 1
ATOM 1263 C CA . ARG A 1 157 ? -25.520 -0.568 19.245 1.00 95.31 157 ARG A CA 1
ATOM 1264 C C . ARG A 1 157 ? -26.323 -0.128 18.023 1.00 95.31 157 ARG A C 1
ATOM 1266 O O . ARG A 1 157 ? -27.538 0.005 18.126 1.00 95.31 157 ARG A O 1
ATOM 1273 N N . ALA A 1 158 ? -25.663 0.087 16.884 1.00 94.94 158 ALA A N 1
ATOM 1274 C CA . ALA A 1 158 ? -26.349 0.441 15.641 1.00 94.94 158 ALA A CA 1
ATOM 1275 C C . ALA A 1 158 ? -27.318 -0.674 15.214 1.00 94.94 158 ALA A C 1
ATOM 1277 O O . ALA A 1 158 ? -28.497 -0.405 14.996 1.00 94.94 158 ALA A O 1
ATOM 1278 N N . ALA A 1 159 ? -26.847 -1.925 15.219 1.00 95.88 159 ALA A N 1
ATOM 1279 C CA . ALA A 1 159 ? -27.646 -3.098 14.885 1.00 95.88 159 ALA A CA 1
ATOM 1280 C C . ALA A 1 159 ? -28.833 -3.293 15.842 1.00 95.88 159 ALA A C 1
ATOM 1282 O O . ALA A 1 1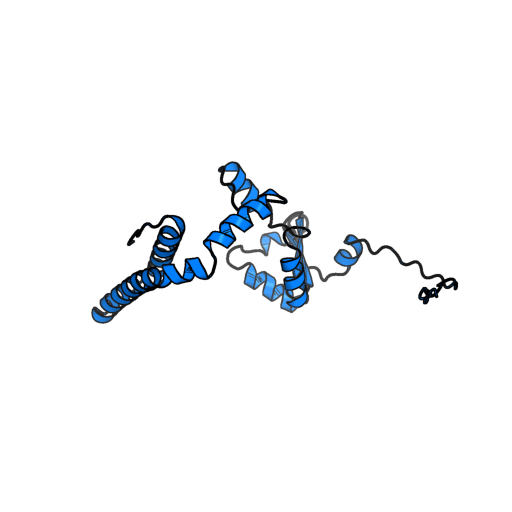59 ? -29.958 -3.472 15.384 1.00 95.88 159 ALA A O 1
ATOM 1283 N N . ALA A 1 160 ? -28.611 -3.199 17.159 1.00 96.00 160 ALA A N 1
ATOM 1284 C CA . ALA A 1 160 ? -29.677 -3.324 18.156 1.00 96.00 160 ALA A CA 1
ATOM 1285 C C . ALA A 1 160 ? -30.743 -2.223 18.026 1.00 96.00 160 ALA A C 1
ATOM 1287 O O . ALA A 1 160 ? -31.917 -2.467 18.283 1.00 96.00 160 ALA A O 1
ATOM 1288 N N . GLY A 1 161 ? -30.342 -1.021 17.607 1.00 94.12 161 GLY A N 1
ATOM 1289 C CA . GLY A 1 161 ? -31.261 0.081 17.336 1.00 94.12 161 GLY A CA 1
ATOM 1290 C C . GLY A 1 161 ? -31.890 0.060 15.939 1.00 94.12 161 GLY A C 1
ATOM 1291 O O . GLY A 1 161 ? -32.614 0.995 15.622 1.00 94.12 161 GLY A O 1
ATOM 1292 N N . GLY A 1 162 ? -31.585 -0.926 15.087 1.00 94.69 162 GLY A N 1
ATOM 1293 C CA . GLY A 1 162 ? -32.067 -0.973 13.700 1.00 94.69 162 GLY A CA 1
ATOM 1294 C C . GLY A 1 162 ? -31.494 0.119 12.784 1.00 94.69 162 GLY A C 1
ATOM 1295 O O . GLY A 1 162 ? -32.067 0.402 11.736 1.00 94.69 162 GLY A O 1
ATOM 1296 N N . HIS A 1 163 ? -30.376 0.745 13.162 1.00 94.25 163 HIS A N 1
ATOM 1297 C CA . HIS A 1 163 ? -29.734 1.805 12.387 1.00 94.25 163 HIS A CA 1
ATOM 1298 C C . HIS A 1 163 ? -28.657 1.236 11.459 1.00 94.25 163 HIS A C 1
ATOM 1300 O O . HIS A 1 163 ? -27.882 0.356 11.842 1.00 94.25 163 HIS A O 1
ATOM 1306 N N . ALA A 1 164 ? -28.550 1.796 10.254 1.00 93.50 164 ALA A N 1
ATOM 1307 C CA . ALA A 1 164 ? -27.431 1.513 9.364 1.00 93.50 164 ALA A CA 1
ATOM 1308 C C . ALA A 1 164 ? -26.120 2.078 9.942 1.00 93.50 164 ALA A C 1
ATOM 1310 O O . ALA A 1 164 ? -26.085 3.202 10.447 1.00 93.50 164 ALA A O 1
ATOM 1311 N N . ALA A 1 165 ? -25.037 1.305 9.843 1.00 93.50 165 ALA A N 1
ATOM 1312 C CA . ALA A 1 165 ? -23.693 1.748 10.200 1.00 93.50 165 ALA A CA 1
ATOM 1313 C C . ALA A 1 165 ? -22.913 2.158 8.943 1.00 93.50 165 ALA A C 1
ATOM 1315 O O . ALA A 1 165 ? -22.885 1.428 7.952 1.00 93.50 165 ALA A O 1
ATOM 1316 N N . ASP A 1 166 ? -22.236 3.304 9.001 1.00 94.56 166 ASP A N 1
ATOM 1317 C CA . ASP A 1 166 ? -21.281 3.720 7.972 1.00 94.56 166 ASP A CA 1
ATOM 1318 C C . ASP A 1 166 ? -19.939 3.007 8.203 1.00 94.56 166 ASP A C 1
ATOM 1320 O O . ASP A 1 166 ? -19.060 3.477 8.931 1.00 94.56 166 ASP A O 1
ATOM 1324 N N . VAL A 1 167 ? -19.805 1.828 7.591 1.00 95.19 167 VAL A N 1
ATOM 1325 C CA . VAL A 1 167 ? -18.641 0.945 7.750 1.00 95.19 167 VAL A CA 1
ATOM 1326 C C . VAL A 1 167 ? -17.353 1.617 7.280 1.00 95.19 167 VAL A C 1
ATOM 1328 O O . VAL A 1 167 ? -16.317 1.467 7.925 1.00 95.19 167 VAL A O 1
ATOM 1331 N N . GLN A 1 168 ? -17.398 2.377 6.183 1.00 95.62 168 GLN A N 1
ATOM 1332 C CA . GLN A 1 168 ? -16.209 3.043 5.655 1.00 95.62 168 GLN A CA 1
ATOM 1333 C C . GLN A 1 168 ? -15.689 4.077 6.655 1.00 95.62 168 GLN A C 1
ATOM 1335 O O . GLN A 1 168 ? -14.499 4.081 6.984 1.00 95.62 168 GLN A O 1
ATOM 1340 N N . LYS A 1 169 ? -16.581 4.922 7.178 1.00 94.75 169 LYS A N 1
ATOM 1341 C CA . LYS A 1 169 ? -16.222 5.942 8.166 1.00 94.75 169 LYS A CA 1
ATOM 1342 C C . LYS A 1 169 ? -15.709 5.329 9.465 1.00 94.75 169 LYS A C 1
ATOM 1344 O O . LYS A 1 169 ? -14.732 5.819 10.032 1.00 94.75 169 LYS A O 1
ATOM 1349 N N . ASP A 1 170 ? -16.334 4.254 9.931 1.00 95.38 170 ASP A N 1
ATOM 1350 C CA . ASP A 1 170 ? -15.913 3.579 11.156 1.00 95.38 170 ASP A CA 1
ATOM 1351 C C . ASP A 1 170 ? -14.560 2.873 11.010 1.00 95.38 170 ASP A C 1
ATOM 1353 O O . ASP A 1 170 ? -13.725 2.971 11.911 1.00 95.38 170 ASP A O 1
ATOM 1357 N N . LEU A 1 171 ? -14.292 2.230 9.871 1.00 96.38 171 LEU A N 1
ATOM 1358 C CA . LEU A 1 171 ? -12.986 1.623 9.599 1.00 96.38 171 LEU A CA 1
ATOM 1359 C C . LEU A 1 171 ? -11.884 2.673 9.424 1.00 96.38 171 LEU A C 1
ATOM 1361 O O . LEU A 1 171 ? -10.748 2.443 9.845 1.00 96.38 171 LEU A O 1
ATOM 1365 N N . MET A 1 172 ? -12.205 3.840 8.857 1.00 95.25 172 MET A N 1
ATOM 1366 C CA . MET A 1 172 ? -11.275 4.969 8.815 1.00 95.25 172 MET A CA 1
ATOM 1367 C C . MET A 1 172 ? -10.893 5.432 10.224 1.00 95.25 172 MET A C 1
ATOM 1369 O O . MET A 1 172 ? -9.704 5.536 10.518 1.00 95.25 172 MET A O 1
ATOM 1373 N N . ARG A 1 173 ? -11.880 5.656 11.104 1.00 93.44 173 ARG A N 1
ATOM 1374 C CA . ARG A 1 173 ? -11.647 6.024 12.514 1.00 93.44 173 ARG A CA 1
ATOM 1375 C C . ARG A 1 173 ? -10.808 4.981 13.238 1.00 93.44 173 ARG A C 1
ATOM 1377 O O . ARG A 1 173 ? -9.785 5.315 13.821 1.00 93.44 173 ARG A O 1
ATOM 1384 N N . TYR A 1 174 ? -11.179 3.710 13.104 1.00 94.56 174 TYR A N 1
ATOM 1385 C CA . TYR A 1 174 ? -10.423 2.599 13.675 1.00 94.56 174 TYR A CA 1
ATOM 1386 C C . TYR A 1 174 ? -8.963 2.591 13.196 1.00 94.56 174 TYR A C 1
ATOM 1388 O O . TYR A 1 174 ? -8.047 2.447 14.000 1.00 94.56 174 TYR A O 1
ATOM 1396 N N . THR A 1 175 ? -8.721 2.810 11.901 1.00 94.19 175 THR A N 1
ATOM 1397 C CA . THR A 1 175 ? -7.359 2.860 11.344 1.00 94.19 175 THR A CA 1
ATOM 1398 C C . THR A 1 175 ? -6.552 4.032 11.904 1.00 94.19 175 THR A C 1
ATOM 1400 O O . THR A 1 175 ? -5.368 3.863 12.210 1.00 94.19 175 THR A O 1
ATOM 1403 N N . VAL A 1 176 ? -7.173 5.207 12.063 1.00 93.31 176 VAL A N 1
ATOM 1404 C CA . VAL A 1 176 ? -6.537 6.382 12.678 1.00 93.31 176 VAL A CA 1
ATOM 1405 C C . VAL A 1 176 ? -6.194 6.103 14.138 1.00 93.31 176 VAL A C 1
ATOM 1407 O O . VAL A 1 176 ? -5.048 6.325 14.521 1.00 93.31 176 VAL A O 1
ATOM 1410 N N . ASP A 1 177 ? -7.126 5.554 14.918 1.00 91.38 177 ASP A N 1
ATOM 1411 C CA . ASP A 1 177 ? -6.908 5.208 16.326 1.00 91.38 177 ASP A CA 1
ATOM 1412 C C . ASP A 1 177 ? -5.752 4.207 16.480 1.00 91.38 177 ASP A C 1
ATOM 1414 O O . ASP A 1 177 ? -4.827 4.436 17.261 1.00 91.38 177 ASP A O 1
ATOM 1418 N N . VAL A 1 178 ? -5.754 3.131 15.684 1.00 91.88 178 VAL A N 1
ATOM 1419 C CA . VAL A 1 178 ? -4.697 2.109 15.698 1.00 91.88 178 VAL A CA 1
ATOM 1420 C C . VAL A 1 178 ? -3.345 2.709 15.318 1.00 91.88 178 VAL A C 1
ATOM 1422 O O . VAL A 1 178 ? -2.348 2.464 15.997 1.00 91.88 178 VAL A O 1
ATOM 1425 N N . THR A 1 179 ? -3.296 3.511 14.253 1.00 89.88 179 THR A N 1
ATOM 1426 C CA . THR A 1 179 ? -2.035 4.081 13.760 1.00 89.88 179 THR A CA 1
ATOM 1427 C C . THR A 1 179 ? -1.487 5.141 14.713 1.00 89.88 179 THR A C 1
ATOM 1429 O O . THR A 1 179 ? -0.293 5.130 15.003 1.00 89.88 179 THR A O 1
ATOM 1432 N N . ALA A 1 180 ? -2.332 6.034 15.232 1.00 89.19 180 ALA A N 1
ATOM 1433 C CA . ALA A 1 180 ? -1.924 7.070 16.179 1.00 89.19 180 ALA A CA 1
ATOM 1434 C C . ALA A 1 180 ? -1.451 6.466 17.505 1.00 89.19 180 ALA A C 1
ATOM 1436 O O . ALA A 1 180 ? -0.449 6.918 18.063 1.00 89.19 180 ALA A O 1
ATOM 1437 N N . ASN A 1 181 ? -2.108 5.405 17.976 1.00 89.25 181 ASN A N 1
ATOM 1438 C CA . ASN A 1 181 ? -1.666 4.720 19.180 1.00 89.25 181 ASN A CA 1
ATOM 1439 C C . ASN A 1 181 ? -0.345 3.986 18.968 1.00 89.25 181 ASN A C 1
ATOM 1441 O O . ASN A 1 181 ? 0.546 4.091 19.803 1.00 89.25 181 ASN A O 1
ATOM 1445 N N . LEU A 1 182 ? -0.179 3.304 17.834 1.00 86.12 182 LEU A N 1
ATOM 1446 C CA . LEU A 1 182 ? 1.074 2.623 17.523 1.00 86.12 182 LEU A CA 1
ATOM 1447 C C . LEU A 1 182 ? 2.240 3.609 17.344 1.00 86.12 182 LEU A C 1
ATOM 1449 O O . LEU A 1 182 ? 3.351 3.329 17.782 1.00 86.12 182 LEU A O 1
ATOM 1453 N N . ALA A 1 183 ? 1.999 4.751 16.696 1.00 84.56 183 ALA A N 1
ATOM 1454 C CA . ALA A 1 183 ? 3.039 5.728 16.385 1.00 84.56 183 ALA A CA 1
ATOM 1455 C C . ALA A 1 183 ? 3.392 6.646 17.566 1.00 84.56 183 ALA A C 1
ATOM 1457 O O . ALA A 1 183 ? 4.558 6.999 17.728 1.00 84.56 183 ALA A O 1
ATOM 1458 N N . PHE A 1 184 ? 2.401 7.047 18.370 1.00 84.88 184 PHE A N 1
ATOM 1459 C CA . PHE A 1 184 ? 2.555 8.088 19.395 1.00 84.88 184 PHE A CA 1
ATOM 1460 C C . PHE A 1 184 ? 2.163 7.637 20.807 1.00 84.88 184 PHE A C 1
ATOM 1462 O O . PHE A 1 184 ? 2.313 8.405 21.751 1.00 84.88 184 PHE A O 1
ATOM 1469 N N . GLY A 1 185 ? 1.623 6.428 20.973 1.00 83.38 185 GLY A N 1
ATOM 1470 C CA . GLY A 1 185 ? 1.086 5.956 22.253 1.00 83.38 185 GLY A CA 1
ATOM 1471 C C . GLY A 1 185 ? -0.251 6.595 22.648 1.00 83.38 185 GLY A C 1
ATOM 1472 O O . GLY A 1 185 ? -0.743 6.343 23.746 1.00 83.38 185 GLY A O 1
ATOM 1473 N N . HIS A 1 186 ? -0.859 7.407 21.777 1.00 78.38 186 HIS A N 1
ATOM 1474 C CA . HIS A 1 186 ? -2.093 8.132 22.078 1.00 78.38 186 HIS A CA 1
ATOM 1475 C C . HIS A 1 186 ? -3.344 7.380 21.632 1.00 78.38 186 HIS A C 1
ATOM 1477 O O . HIS A 1 186 ? -3.451 6.902 20.506 1.00 78.38 186 HIS A O 1
ATOM 1483 N N . ASP A 1 187 ? -4.318 7.278 22.530 1.00 81.06 187 ASP A N 1
ATOM 1484 C CA . ASP A 1 187 ? -5.653 6.781 22.218 1.00 81.06 187 ASP A CA 1
ATOM 1485 C C . ASP A 1 187 ? -6.536 7.953 21.772 1.00 81.06 187 ASP A C 1
ATOM 1487 O O . ASP A 1 187 ? -6.995 8.739 22.597 1.00 81.06 187 ASP A O 1
ATOM 1491 N N . MET A 1 188 ? -6.714 8.098 20.457 1.00 76.06 188 MET A N 1
ATOM 1492 C CA . MET A 1 188 ? -7.473 9.202 19.858 1.00 76.06 188 MET A CA 1
ATOM 1493 C C . MET A 1 188 ? -8.988 9.067 20.089 1.00 76.06 188 MET A C 1
ATOM 1495 O O . MET A 1 188 ? -9.676 10.084 20.155 1.00 76.06 188 MET A O 1
ATOM 1499 N N . ASN A 1 189 ? -9.487 7.831 20.241 1.00 78.06 189 ASN A N 1
ATOM 1500 C CA . ASN A 1 189 ? -10.892 7.475 20.473 1.00 78.06 189 ASN A CA 1
ATOM 1501 C C . ASN A 1 189 ? -11.887 8.272 19.597 1.00 78.06 189 ASN A C 1
ATOM 1503 O O . ASN A 1 189 ? -12.775 8.955 20.119 1.00 78.06 189 ASN A O 1
ATOM 1507 N N . THR A 1 190 ? -11.709 8.201 18.272 1.00 65.88 190 THR A N 1
ATOM 1508 C CA . THR A 1 190 ? -12.441 9.024 17.281 1.00 65.88 190 THR A CA 1
ATOM 1509 C C . THR A 1 190 ? -13.765 8.454 16.749 1.00 65.88 190 THR A C 1
ATOM 1511 O O . THR A 1 190 ? -14.098 7.252 16.915 1.00 65.88 190 THR A O 1
#

Secondary structure (DSSP, 8-state):
----PPPPP--------------HHHHHTTSEE---BTTTBTGGG--SSSHHHHHHHHHHHH-SEEEEEETTEEEEEE--HHHHHHHHHTTTTT----HHHHHHHHHTT---TTT--HHHHHHHHHHHHHHT-HHHHHHHHHHHHHHHHHHHHHHHHHHHTTPPP-HHHHHHHHHHHHHHHHHHS-----

Foldseek 3Di:
DDDDDDDDDDPDDDDDDPPDPCDPVNVLVPAAEDDQDPQQKCQVVADPVCNVVSLVVCCVVRHQWHWTDHRPRIDIHGNDPVVVVVQVVCPPVPPADDCPVLVVCVVVVNDALNNDDDPSNVVRVVVVVVLVDPVVVVVCVVVLVVLVVVLVVVVVVCVVVVHDDPPVVSVVVSVCQSVCCSVPVDRPVD

Sequence (190 aa):
MPSKKESVPNWHGRGGRSQSRCSIGSLACRLARTHGLPLLGNLLQLDATQLHLILERWANRYGAIYRFKMGSRPVVAIAEPALIQEALRRRPEIFWRLNSIATVLEEMGVKGVFGAKGADWHRQRRVAMQALNVEHLRHFFPTLTRMTERLRNRWGRAAAGGHAADVQKDLMRYTVDVTANLAFGHDMNT

Nearest PDB structures (foldseek):
  8dsg-assembly1_A  TM=8.162E-01  e=2.186E-05  Priestia megaterium
  8dsg-assembly4_D  TM=8.244E-01  e=3.830E-05  Priestia megaterium
  2ij4-assembly1_A  TM=8.376E-01  e=7.599E-05  Priestia megaterium
  6k9s-assembly1_A  TM=8.250E-01  e=9.161E-05  Priestia megaterium
  3t3q-assembly2_B  TM=6.759E-01  e=4.076E-05  Homo sapiens

Mean predicted aligned error: 12.34 Å

Solvent-accessible surface area (backbone atoms only — not comparable to full-atom values): 11530 Å² total; per-residue (Å²): 140,88,83,78,86,85,81,78,87,82,88,83,78,91,76,95,67,86,80,70,81,76,47,73,69,61,58,58,70,71,44,41,66,64,91,49,50,86,74,42,22,34,43,92,78,58,45,86,93,49,40,69,60,52,54,49,56,44,28,76,73,50,38,49,49,26,32,46,29,55,35,87,46,81,44,76,51,74,70,40,68,71,58,48,51,51,52,59,66,41,46,72,85,81,41,73,76,73,57,73,62,34,52,56,33,51,76,71,68,53,85,44,62,88,57,44,59,72,72,55,21,56,55,46,42,53,55,54,50,59,67,67,28,71,72,55,50,59,72,42,45,68,58,51,48,53,55,50,50,51,52,51,51,53,51,51,52,28,55,76,68,74,42,88,73,65,60,70,63,51,52,50,34,50,51,49,31,53,50,43,25,74,75,71,71,41,83,67,82,110

pLDDT: mean 78.44, std 19.59, range [26.69, 96.88]